Protein AF-A0A1V1W0N6-F1 (afdb_monomer)

Secondary structure (DSSP, 8-state):
-------------------------S-B-HHHHHHHHHHHIIIIITTTTS--HHHHHHHHHHHHHHHHHH--BTTS-HHHHHHHHHHHHHHHHS-TT--HHHHHHTTTTS-HHHHHHHHHHHHHHHHH-----TTS--TTTS-S---S---S-GGGS-TTS--SHHHHHHHHHHHHHHT--

Foldseek 3Di:
DDDDDDDDDDDDDDDDDPDPDDLADAAADLVLLLVLVLCLCVQQVVQVVPVQQLSNLVSLLVSLVVSSNRGHYNPQDPLLSLLSVLSSVLSNPDDSPDDPVCVVCSCVPDDPSSVSSVVSVVVCCLVRRFNPDPPDDTPVPPPPPPPPPPPPPPVPDDPPPPPDVVVVVVVVVVVVVVVPD

Solvent-accessible surface area (backbone atoms only — not comparable to full-atom values): 11139 Å² total; per-residue (Å²): 135,90,79,91,77,89,80,88,83,85,89,82,93,74,97,72,76,98,64,93,68,77,74,54,46,50,80,25,49,62,68,58,34,35,53,46,56,57,42,41,49,70,51,26,57,64,48,53,76,51,95,45,60,47,60,34,46,51,29,42,30,52,47,32,53,53,38,40,71,53,9,44,28,70,86,57,51,69,51,22,48,49,15,47,53,52,50,38,49,52,41,63,67,53,57,72,82,54,48,76,66,57,66,71,47,58,67,74,80,49,52,76,65,55,50,52,15,37,46,40,25,52,53,49,42,62,76,72,37,74,74,89,51,97,86,60,76,53,79,89,70,52,65,89,75,66,64,88,76,66,70,92,59,74,82,72,58,69,88,80,64,75,87,47,75,70,57,56,56,51,53,54,54,52,60,66,56,70,78,70,127

pLDDT: mean 70.3, std 17.88, range [38.38, 93.56]

Sequence (181 aa):
MIAATALVIGGLTGCSGDSGGSSAPDDASTKDFCAAFNGFYDKVVAQATDADSAAMITALKEWAADIEDVGTPSEMPDDARHGFELFVAAADDIDDDATLADLQNIGDDLSDADQEDGQAFSDWTTEHCPLDLPGLPDASDLPSDLPSDLPSDLSDLPSDLPTDPSELASMLSELTASTGS

Nearest PDB structures (foldseek):
  7dmf-assembly1_A  TM=3.433E-01  e=4.378E+00  synthetic construct

Structure (mmCIF, N/CA/C/O backbone):
data_AF-A0A1V1W0N6-F1
#
_entry.id   AF-A0A1V1W0N6-F1
#
loop_
_atom_site.group_PDB
_atom_site.id
_atom_site.type_symbol
_atom_site.label_atom_id
_atom_site.label_alt_id
_atom_site.label_comp_id
_atom_site.label_asym_id
_atom_site.label_entity_id
_atom_site.label_seq_id
_atom_site.pdbx_PDB_ins_code
_atom_site.Cartn_x
_atom_site.Cartn_y
_atom_site.Cartn_z
_atom_site.occupancy
_atom_site.B_iso_or_equiv
_atom_site.auth_seq_id
_atom_site.auth_comp_id
_atom_site.auth_asym_id
_atom_site.auth_atom_id
_atom_site.pdbx_PDB_model_num
ATOM 1 N N . MET A 1 1 ? -31.319 -14.568 -42.271 1.00 41.22 1 MET A N 1
ATOM 2 C CA . MET A 1 1 ? -31.354 -13.098 -42.381 1.00 41.22 1 MET A CA 1
ATOM 3 C C . MET A 1 1 ? -30.061 -12.570 -41.793 1.00 41.22 1 MET A C 1
ATOM 5 O O . MET A 1 1 ? -29.699 -12.999 -40.709 1.00 41.22 1 MET A O 1
ATOM 9 N N . ILE A 1 2 ? -29.342 -11.752 -42.556 1.00 50.47 2 ILE A N 1
ATOM 10 C CA . ILE A 1 2 ? -28.173 -10.979 -42.119 1.00 50.47 2 ILE A CA 1
ATOM 11 C C . ILE A 1 2 ? -28.715 -9.736 -41.402 1.00 50.47 2 ILE A C 1
ATOM 13 O O . ILE A 1 2 ? -29.637 -9.136 -41.949 1.00 50.47 2 ILE A O 1
ATOM 17 N N . ALA A 1 3 ? -28.159 -9.350 -40.251 1.00 45.16 3 ALA A N 1
ATOM 18 C CA . ALA A 1 3 ? -27.928 -7.946 -39.881 1.00 45.16 3 ALA A CA 1
ATOM 19 C C . ALA A 1 3 ? -27.258 -7.870 -38.504 1.00 45.16 3 ALA A C 1
ATOM 21 O O . ALA A 1 3 ? -27.886 -8.110 -37.476 1.00 45.16 3 ALA A O 1
ATOM 22 N N . ALA A 1 4 ? -25.972 -7.533 -38.520 1.00 57.91 4 ALA A N 1
ATOM 23 C CA . ALA A 1 4 ? -25.297 -6.929 -37.390 1.00 57.91 4 ALA A CA 1
ATOM 24 C C . ALA A 1 4 ? -25.894 -5.537 -37.146 1.00 57.91 4 ALA A C 1
ATOM 26 O O . ALA A 1 4 ? -26.021 -4.759 -38.091 1.00 57.91 4 ALA A O 1
ATOM 27 N N . THR A 1 5 ? -26.183 -5.216 -35.889 1.00 54.81 5 THR A N 1
ATOM 28 C CA . THR A 1 5 ? -26.303 -3.826 -35.449 1.00 54.81 5 THR A CA 1
ATOM 29 C C . THR A 1 5 ? -25.739 -3.733 -34.040 1.00 54.81 5 THR A C 1
ATOM 31 O O . THR A 1 5 ? -26.425 -3.982 -33.054 1.00 54.81 5 THR A O 1
ATOM 34 N N . ALA A 1 6 ? -24.448 -3.421 -33.971 1.00 53.56 6 ALA A N 1
ATOM 35 C CA . ALA A 1 6 ? -23.861 -2.804 -32.797 1.00 53.56 6 ALA A CA 1
ATOM 36 C C . ALA A 1 6 ? -24.445 -1.390 -32.664 1.00 53.56 6 ALA A C 1
ATOM 38 O O . ALA A 1 6 ? -24.490 -0.646 -33.646 1.00 53.56 6 ALA A O 1
ATOM 39 N N . LEU A 1 7 ? -24.885 -1.024 -31.463 1.00 60.34 7 LEU A N 1
ATOM 40 C CA . LEU A 1 7 ? -25.106 0.367 -31.084 1.00 60.34 7 LEU A CA 1
ATOM 41 C C . LEU A 1 7 ? -24.649 0.542 -29.633 1.00 60.34 7 LEU A C 1
ATOM 43 O O . LEU A 1 7 ? -25.445 0.550 -28.700 1.00 60.34 7 LEU A O 1
ATOM 47 N N . VAL A 1 8 ? -23.331 0.621 -29.476 1.00 50.75 8 VAL A N 1
ATOM 48 C CA . VAL A 1 8 ? -22.677 1.153 -28.282 1.00 50.75 8 VAL A CA 1
ATOM 49 C C . VAL A 1 8 ? -22.778 2.672 -28.387 1.00 50.75 8 VAL A C 1
ATOM 51 O O . VAL A 1 8 ? -22.263 3.262 -29.337 1.00 50.75 8 VAL A O 1
ATOM 54 N N . ILE A 1 9 ? -23.483 3.300 -27.449 1.00 58.38 9 ILE A N 1
ATOM 55 C CA . ILE A 1 9 ? -23.424 4.746 -27.230 1.00 58.38 9 ILE A CA 1
ATOM 56 C C . ILE A 1 9 ? -22.737 4.924 -25.882 1.00 58.38 9 ILE A C 1
ATOM 58 O O . ILE A 1 9 ? -23.310 4.595 -24.847 1.00 58.38 9 ILE A O 1
ATOM 62 N N . GLY A 1 10 ? -21.483 5.365 -25.941 1.00 44.56 10 GLY A N 1
ATOM 63 C CA . GLY A 1 10 ? -20.663 5.679 -24.781 1.00 44.56 10 GLY A CA 1
ATOM 64 C C . GLY A 1 10 ? -20.930 7.074 -24.224 1.00 44.56 10 GLY A C 1
ATOM 65 O O . GLY A 1 10 ? -21.537 7.925 -24.882 1.00 44.56 10 GLY A O 1
ATOM 66 N N . GLY A 1 11 ? -20.406 7.295 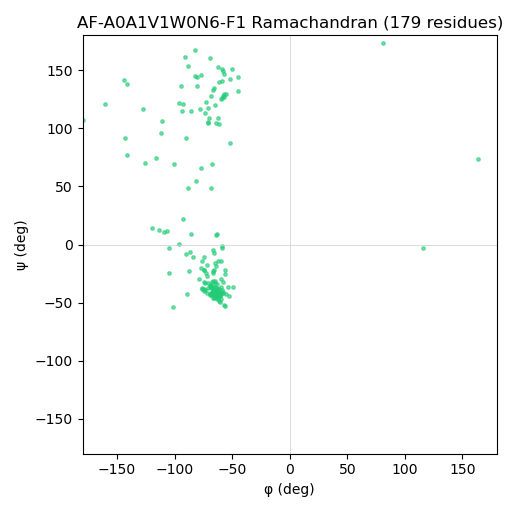-23.020 1.00 43.69 11 GLY A N 1
ATOM 67 C CA . GLY A 1 11 ? -20.235 8.624 -22.456 1.00 43.69 11 GLY A CA 1
ATOM 68 C C . GLY A 1 11 ? -19.999 8.637 -20.952 1.00 43.69 11 GLY A C 1
ATOM 69 O O . GLY A 1 11 ? -20.891 9.078 -20.244 1.00 43.69 11 GLY A O 1
ATOM 70 N N . LEU A 1 12 ? -18.806 8.237 -20.500 1.00 41.12 12 LEU A N 1
ATOM 71 C CA . LEU A 1 12 ? -18.052 8.949 -19.462 1.00 41.12 12 LEU A CA 1
ATOM 72 C C . LEU A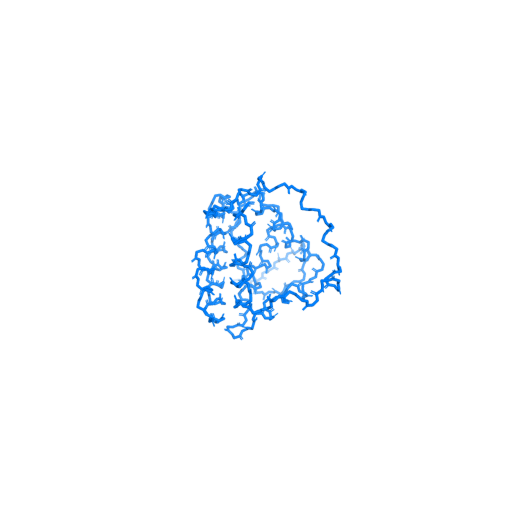 1 12 ? -16.566 8.893 -19.845 1.00 41.12 12 LEU A C 1
ATOM 74 O O . LEU A 1 12 ? -16.088 7.925 -20.430 1.00 41.12 12 LEU A O 1
ATOM 78 N N . THR A 1 13 ? -15.904 10.023 -19.663 1.00 54.56 13 THR A N 1
ATOM 79 C CA . THR A 1 13 ? -14.623 10.404 -20.245 1.00 54.56 13 THR A CA 1
ATOM 80 C C . THR A 1 13 ? -13.473 10.042 -19.314 1.00 54.56 13 THR A C 1
ATOM 82 O O . THR A 1 13 ? -13.348 10.654 -18.262 1.00 54.56 13 THR A O 1
ATOM 85 N N . GLY A 1 14 ? -12.617 9.122 -19.750 1.00 38.91 14 GLY A N 1
ATOM 86 C CA . GLY A 1 14 ? -11.309 8.820 -19.173 1.00 38.91 14 GLY A CA 1
ATOM 87 C C . GLY A 1 14 ? -10.493 8.090 -20.236 1.00 38.91 14 GLY A C 1
ATOM 88 O O . GLY A 1 14 ? -10.955 7.107 -20.809 1.0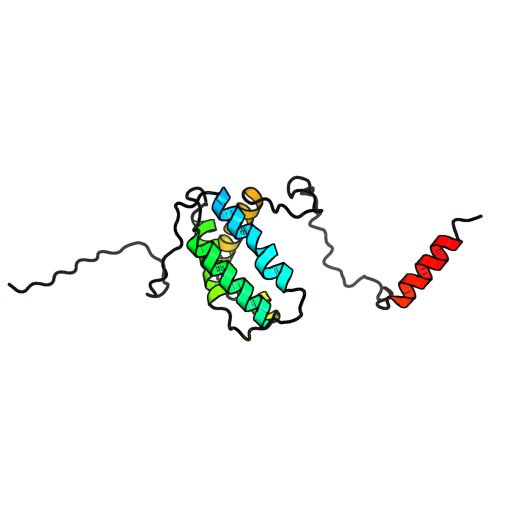0 38.91 14 GLY A O 1
ATOM 89 N N . CYS A 1 15 ? -9.350 8.650 -20.613 1.00 63.94 15 CYS A N 1
ATOM 90 C CA . CYS A 1 15 ? -8.473 8.115 -21.645 1.00 63.94 15 CYS A CA 1
ATOM 91 C C . CYS A 1 15 ? -7.472 7.160 -20.990 1.00 63.94 15 CYS A C 1
ATOM 93 O O . CYS A 1 15 ? -6.405 7.613 -20.609 1.00 63.94 15 CYS A O 1
ATOM 95 N N . SER A 1 16 ? -7.796 5.869 -20.913 1.00 45.78 16 SER A N 1
ATOM 96 C CA . SER A 1 16 ? -6.811 4.793 -20.754 1.00 45.78 16 SER A CA 1
ATOM 97 C C . SER A 1 16 ? -7.270 3.570 -21.540 1.00 45.78 16 SER A C 1
ATOM 99 O O . SER A 1 16 ? -8.464 3.337 -21.720 1.00 45.78 16 SER A O 1
ATOM 101 N N . GLY A 1 17 ? -6.305 2.894 -22.153 1.00 40.50 17 GLY A N 1
ATOM 102 C CA . GLY A 1 17 ? -6.509 1.921 -23.214 1.00 40.50 17 GLY A CA 1
ATOM 103 C C . GLY A 1 17 ? -7.390 0.735 -22.835 1.00 40.50 17 GLY A C 1
ATOM 104 O O . GLY A 1 17 ? -7.437 0.285 -21.698 1.00 40.50 17 GLY A O 1
ATOM 105 N N . ASP A 1 18 ? -8.044 0.218 -23.871 1.00 51.84 18 ASP A N 1
ATOM 106 C CA . ASP A 1 18 ? -8.609 -1.122 -23.976 1.00 51.84 18 ASP A CA 1
ATOM 107 C C . ASP A 1 18 ? -7.542 -2.177 -23.617 1.00 51.84 18 ASP A C 1
ATOM 109 O O . ASP A 1 18 ? -6.823 -2.683 -24.473 1.00 51.84 18 ASP A O 1
ATOM 113 N N . SER A 1 19 ? -7.440 -2.471 -22.326 1.00 39.75 19 SER A N 1
ATOM 114 C CA . SER A 1 19 ? -7.003 -3.744 -21.767 1.00 39.75 19 SER A CA 1
ATOM 115 C C . SER A 1 19 ? -8.108 -4.121 -20.796 1.00 39.75 19 SER A C 1
ATOM 117 O O . SER A 1 19 ? -8.390 -3.376 -19.864 1.00 39.75 19 SER A O 1
ATOM 119 N N . GLY A 1 20 ? -8.803 -5.226 -21.052 1.00 40.25 20 GLY A N 1
ATOM 120 C CA . GLY A 1 20 ? -9.843 -5.747 -20.167 1.00 40.25 20 GLY A CA 1
ATOM 121 C C . GLY A 1 20 ? -9.265 -6.249 -18.844 1.00 40.25 20 GLY A C 1
ATOM 122 O O . GLY A 1 20 ? -9.255 -7.456 -18.620 1.00 40.25 20 GLY A O 1
ATOM 123 N N . GLY A 1 21 ? -8.777 -5.334 -18.007 1.00 44.38 21 GLY A N 1
ATOM 124 C CA . GLY A 1 21 ? -8.534 -5.563 -16.592 1.00 44.38 21 GLY A CA 1
ATOM 125 C C . GLY A 1 21 ? -9.886 -5.618 -15.905 1.00 44.38 21 GLY A C 1
ATOM 126 O O . GLY A 1 21 ? -10.711 -4.716 -16.065 1.00 44.38 21 GLY A O 1
ATOM 127 N N . SER A 1 22 ? -10.164 -6.724 -15.229 1.00 53.09 22 SER A N 1
ATOM 128 C CA . SER A 1 22 ? -11.311 -6.801 -14.338 1.00 53.09 22 SER A CA 1
ATOM 129 C C . SER A 1 22 ? -11.089 -5.754 -13.257 1.00 53.09 22 SER A C 1
ATOM 131 O O . SER A 1 22 ? -10.270 -5.987 -12.382 1.00 53.09 22 SER A O 1
ATOM 133 N N . SER A 1 23 ? -11.780 -4.611 -13.318 1.00 68.12 23 SER A N 1
ATOM 134 C CA . SER A 1 23 ? -11.854 -3.715 -12.163 1.00 68.12 23 SER A CA 1
ATOM 135 C C . SER A 1 23 ? -12.134 -4.566 -10.932 1.00 68.12 23 SER A C 1
ATOM 137 O O . SER A 1 23 ? -13.014 -5.439 -10.983 1.00 68.12 23 SER A O 1
ATOM 139 N N . ALA A 1 24 ? -11.362 -4.341 -9.872 1.00 78.00 24 ALA A N 1
ATOM 140 C CA . ALA A 1 24 ? -11.482 -5.121 -8.657 1.00 78.00 24 ALA A CA 1
ATOM 141 C C . ALA A 1 24 ? -12.953 -5.132 -8.194 1.00 78.00 24 ALA A C 1
ATOM 143 O O . ALA A 1 24 ? -13.647 -4.111 -8.354 1.00 78.00 24 ALA A O 1
ATOM 144 N N . PRO A 1 25 ? -13.460 -6.260 -7.658 1.00 86.50 25 PRO A N 1
ATOM 145 C CA . PRO A 1 25 ? -14.811 -6.326 -7.108 1.00 86.50 25 PRO A CA 1
ATOM 146 C C . PRO A 1 25 ? -15.066 -5.178 -6.120 1.00 86.50 25 PRO A C 1
ATOM 148 O O . PRO A 1 25 ? -14.133 -4.680 -5.496 1.00 86.50 25 PRO A O 1
ATOM 151 N N . ASP A 1 26 ? -16.314 -4.730 -5.983 1.00 87.62 26 ASP A N 1
ATOM 152 C CA . ASP A 1 26 ? -16.696 -3.620 -5.089 1.00 87.62 26 ASP A CA 1
ATOM 153 C C . ASP A 1 26 ? -17.696 -3.999 -4.002 1.00 87.62 26 ASP A C 1
ATOM 155 O O . ASP A 1 26 ? -18.310 -3.153 -3.346 1.00 87.62 26 ASP A O 1
ATOM 159 N N . ASP A 1 27 ? -17.874 -5.297 -3.810 1.00 86.00 27 ASP A N 1
ATOM 160 C CA . ASP A 1 27 ? -18.792 -5.880 -2.850 1.00 86.00 27 ASP A CA 1
ATOM 161 C C . ASP A 1 27 ? -18.072 -6.534 -1.665 1.00 86.00 27 ASP A C 1
ATOM 163 O O . ASP A 1 27 ? -18.717 -7.194 -0.842 1.00 86.00 27 ASP A O 1
ATOM 167 N N . ALA A 1 28 ? -16.758 -6.314 -1.534 1.00 91.12 28 ALA A N 1
ATOM 168 C CA . ALA A 1 28 ? -15.989 -6.786 -0.396 1.00 91.12 28 ALA A CA 1
ATOM 169 C C . ALA A 1 28 ? -16.492 -6.147 0.904 1.00 91.12 28 ALA A C 1
ATOM 171 O O . ALA A 1 28 ? -17.010 -5.028 0.938 1.00 91.12 28 ALA A O 1
ATOM 172 N N . SER A 1 29 ? -16.317 -6.846 2.023 1.00 91.88 29 SER A N 1
ATOM 173 C CA . SER A 1 29 ? -16.502 -6.204 3.322 1.00 91.88 29 SER A CA 1
ATOM 174 C C . SER A 1 29 ? -15.231 -5.444 3.707 1.00 91.88 29 SER A C 1
ATOM 176 O O . SER A 1 29 ? -14.127 -5.931 3.466 1.00 91.88 29 SER A O 1
ATOM 178 N N . THR A 1 30 ? -15.362 -4.300 4.391 1.00 90.38 30 THR A N 1
ATOM 179 C CA . THR A 1 30 ? -14.221 -3.550 4.960 1.00 90.38 30 THR A CA 1
ATOM 180 C C . THR A 1 30 ? -13.301 -4.461 5.768 1.00 90.38 30 THR A C 1
ATOM 182 O O . THR A 1 30 ? -12.084 -4.344 5.712 1.00 90.38 30 THR A O 1
ATOM 185 N N . LYS A 1 31 ? -13.870 -5.441 6.480 1.00 88.81 31 LYS A N 1
ATOM 186 C CA . LYS A 1 31 ? -13.105 -6.412 7.264 1.00 88.81 31 LYS A CA 1
ATOM 187 C C . LYS A 1 31 ? -12.226 -7.314 6.395 1.00 88.81 31 LYS A C 1
ATOM 189 O O . LYS A 1 31 ? -11.086 -7.565 6.778 1.00 88.81 31 LYS A O 1
ATOM 194 N N . ASP A 1 32 ? -12.761 -7.832 5.294 1.00 90.81 32 ASP A N 1
ATOM 195 C CA . ASP A 1 32 ? -12.027 -8.742 4.411 1.00 90.81 32 ASP A CA 1
ATOM 196 C C . ASP A 1 32 ? -10.957 -7.977 3.630 1.00 90.81 32 ASP A C 1
ATOM 198 O O . ASP A 1 32 ? -9.809 -8.419 3.585 1.00 90.81 32 ASP A O 1
ATOM 202 N N . PHE A 1 33 ? -11.300 -6.780 3.143 1.00 91.31 33 PHE A N 1
ATOM 203 C CA . PHE A 1 33 ? -10.344 -5.861 2.533 1.00 91.31 33 PHE A CA 1
ATOM 204 C C . PHE A 1 33 ? -9.191 -5.535 3.494 1.00 91.31 33 PHE A C 1
ATOM 206 O O . PHE A 1 33 ? -8.030 -5.758 3.163 1.00 91.31 33 PHE A O 1
ATOM 213 N N . CYS A 1 34 ? -9.482 -5.092 4.723 1.00 90.94 34 CYS A N 1
ATOM 214 C CA . CYS A 1 34 ? -8.436 -4.759 5.691 1.00 90.94 34 CYS A CA 1
ATOM 215 C C . CYS A 1 34 ? -7.604 -5.977 6.116 1.00 90.94 34 CYS A C 1
ATOM 217 O O . CYS A 1 34 ? -6.420 -5.836 6.411 1.00 90.94 34 CYS A O 1
ATOM 219 N N . ALA A 1 35 ? -8.184 -7.182 6.145 1.00 90.06 35 ALA A N 1
ATOM 220 C CA . ALA A 1 35 ? -7.425 -8.402 6.407 1.00 90.06 35 ALA A CA 1
ATOM 221 C C . ALA A 1 35 ? -6.434 -8.710 5.271 1.00 90.06 35 ALA A C 1
ATOM 223 O O . ALA A 1 35 ? -5.294 -9.085 5.546 1.00 90.06 35 ALA A O 1
ATOM 224 N N . ALA A 1 36 ? -6.844 -8.523 4.014 1.00 89.75 36 ALA A N 1
ATOM 225 C CA . ALA A 1 36 ? -5.965 -8.660 2.857 1.00 89.75 36 ALA A CA 1
ATOM 226 C C . ALA A 1 36 ? -4.881 -7.570 2.837 1.00 89.75 36 ALA A C 1
ATOM 228 O O . ALA A 1 36 ? -3.699 -7.885 2.692 1.00 89.75 36 ALA A O 1
ATOM 229 N N . PHE A 1 37 ? -5.264 -6.314 3.082 1.00 87.75 37 PHE A N 1
ATOM 230 C CA . PHE A 1 37 ? -4.357 -5.170 3.180 1.00 87.75 37 PHE A CA 1
ATOM 231 C C . PHE A 1 37 ? -3.287 -5.380 4.256 1.00 87.75 37 PHE A C 1
ATOM 233 O O . PHE A 1 37 ? -2.096 -5.342 3.962 1.00 87.75 37 PHE A O 1
ATOM 240 N N . ASN A 1 38 ? -3.689 -5.725 5.480 1.00 86.38 38 ASN A N 1
ATOM 241 C CA . ASN A 1 38 ? -2.757 -5.965 6.585 1.00 86.38 38 ASN A CA 1
ATOM 242 C C . ASN A 1 38 ? -1.878 -7.209 6.364 1.00 86.38 38 ASN A C 1
ATOM 244 O O . ASN A 1 38 ? -0.769 -7.284 6.896 1.00 86.38 38 ASN A O 1
ATOM 248 N N . GLY A 1 39 ? -2.324 -8.156 5.532 1.00 83.56 39 GLY A N 1
ATOM 249 C CA . GLY A 1 39 ? -1.525 -9.301 5.094 1.00 83.56 39 GLY A CA 1
ATOM 250 C C . GLY A 1 39 ? -0.267 -8.919 4.302 1.00 83.56 39 GLY A C 1
ATOM 251 O O . GLY A 1 39 ? 0.624 -9.757 4.155 1.00 83.56 39 GLY A O 1
ATOM 252 N N . PHE A 1 40 ? -0.154 -7.665 3.843 1.00 81.50 40 PHE A N 1
ATOM 253 C CA . PHE A 1 40 ? 1.058 -7.118 3.230 1.00 81.50 40 PHE A CA 1
ATOM 254 C C . PHE A 1 40 ? 2.288 -7.318 4.117 1.00 81.50 40 PHE A C 1
ATOM 256 O O . PHE A 1 40 ? 3.339 -7.736 3.638 1.00 81.50 40 PHE A O 1
ATOM 263 N N . TYR A 1 41 ? 2.175 -7.059 5.423 1.00 72.50 41 TYR A N 1
ATOM 264 C CA . TYR A 1 41 ? 3.319 -7.158 6.329 1.00 72.50 41 TYR A CA 1
ATOM 265 C C . TYR A 1 41 ? 3.830 -8.602 6.436 1.00 72.50 41 TYR A C 1
ATOM 267 O O . TYR A 1 41 ? 5.029 -8.857 6.315 1.00 72.50 41 TYR A O 1
ATOM 275 N N . ASP A 1 42 ? 2.915 -9.560 6.588 1.00 73.94 42 ASP A N 1
ATOM 276 C CA . ASP A 1 42 ? 3.254 -10.981 6.689 1.00 73.94 42 ASP A CA 1
ATOM 277 C C . ASP A 1 42 ? 3.816 -11.552 5.381 1.00 73.94 42 ASP A C 1
ATOM 279 O O . ASP A 1 42 ? 4.646 -12.462 5.410 1.00 73.94 42 ASP A O 1
ATOM 283 N N . LYS A 1 43 ? 3.367 -11.042 4.230 1.00 71.75 43 LYS A N 1
ATOM 284 C CA . LYS A 1 43 ? 3.782 -11.546 2.915 1.00 71.75 43 LYS A CA 1
ATOM 285 C C . LYS A 1 43 ? 5.020 -10.853 2.368 1.00 71.75 43 LYS A C 1
ATOM 287 O O . LYS A 1 43 ? 5.890 -11.527 1.837 1.00 71.75 43 LYS A O 1
ATOM 292 N N . VAL A 1 44 ? 5.112 -9.535 2.503 1.00 73.00 44 VAL A N 1
ATOM 293 C CA . VAL A 1 44 ? 6.154 -8.712 1.876 1.00 73.00 44 VAL A CA 1
ATOM 294 C C . VAL A 1 44 ? 7.232 -8.345 2.887 1.00 73.00 44 VAL A C 1
ATOM 296 O O . VAL A 1 44 ? 8.407 -8.642 2.677 1.00 73.00 44 VAL A O 1
ATOM 299 N N . VAL A 1 45 ? 6.857 -7.766 4.031 1.00 69.38 45 VAL A N 1
ATOM 300 C CA . VAL A 1 45 ? 7.836 -7.277 5.020 1.00 69.38 45 VAL A CA 1
ATOM 301 C C . VAL A 1 45 ? 8.555 -8.425 5.731 1.00 69.38 45 VAL A C 1
ATOM 303 O O . VAL A 1 45 ? 9.761 -8.344 5.958 1.00 69.38 45 VAL A O 1
ATOM 306 N N . ALA A 1 46 ? 7.863 -9.527 6.025 1.00 69.06 46 ALA A N 1
ATOM 307 C CA . ALA A 1 46 ? 8.503 -10.714 6.593 1.00 69.06 46 ALA A CA 1
ATOM 308 C C . ALA A 1 46 ? 9.486 -11.397 5.620 1.00 69.06 46 ALA A C 1
ATOM 310 O O . ALA A 1 46 ? 10.405 -12.074 6.073 1.00 69.06 46 ALA A O 1
ATOM 311 N N . GLN A 1 47 ? 9.313 -11.218 4.305 1.00 63.72 47 GLN A N 1
ATOM 312 C CA . GLN A 1 47 ? 10.230 -11.733 3.277 1.00 63.72 47 GLN A CA 1
ATOM 313 C C . GLN A 1 47 ? 11.374 -10.748 2.977 1.00 63.72 47 GLN A C 1
ATOM 315 O O . GLN A 1 47 ? 12.451 -11.165 2.561 1.00 63.72 47 GLN A O 1
ATOM 320 N N . ALA A 1 48 ? 11.189 -9.454 3.264 1.00 61.53 48 ALA A N 1
ATOM 321 C CA . ALA A 1 48 ? 12.189 -8.399 3.072 1.00 61.53 48 ALA A CA 1
ATOM 322 C C . ALA A 1 48 ? 13.438 -8.521 3.974 1.00 61.53 48 ALA A C 1
ATOM 324 O O . ALA A 1 48 ? 14.393 -7.757 3.822 1.00 61.53 48 ALA A O 1
ATOM 325 N N . THR A 1 49 ? 13.453 -9.456 4.932 1.00 58.25 49 THR A N 1
ATOM 326 C CA . THR A 1 49 ? 14.610 -9.698 5.811 1.00 58.25 49 THR A CA 1
ATOM 327 C C . THR A 1 49 ? 15.764 -10.414 5.114 1.00 58.25 49 THR A C 1
ATOM 329 O O . THR A 1 49 ? 16.906 -10.313 5.567 1.00 58.25 49 THR A O 1
ATOM 332 N N . ASP A 1 50 ? 15.486 -11.113 4.015 1.00 54.19 50 ASP A N 1
ATOM 333 C CA . ASP A 1 50 ? 16.500 -11.642 3.115 1.00 54.19 50 ASP A CA 1
ATOM 334 C C . ASP A 1 50 ? 16.660 -10.624 1.978 1.00 54.19 50 ASP A C 1
ATOM 336 O O . ASP A 1 50 ? 15.682 -10.259 1.340 1.00 54.19 50 ASP A O 1
ATOM 340 N N . ALA A 1 51 ? 17.871 -10.093 1.769 1.00 54.97 51 ALA A N 1
ATOM 341 C CA . ALA A 1 51 ? 18.181 -8.979 0.857 1.00 54.97 51 ALA A CA 1
ATOM 342 C C . ALA A 1 51 ? 18.026 -9.321 -0.648 1.00 54.97 51 ALA A C 1
ATOM 344 O O . ALA A 1 51 ? 18.926 -9.069 -1.450 1.00 54.97 51 ALA A O 1
ATOM 345 N N . ASP A 1 52 ? 16.904 -9.928 -1.020 1.00 72.75 52 ASP A N 1
ATOM 346 C CA . ASP A 1 52 ? 16.547 -10.386 -2.351 1.00 72.75 52 ASP A CA 1
ATOM 347 C C . ASP A 1 52 ? 15.390 -9.529 -2.884 1.00 72.75 52 ASP A C 1
ATOM 349 O O . ASP A 1 52 ? 14.214 -9.744 -2.583 1.00 72.75 52 ASP A O 1
ATOM 353 N N . SER A 1 53 ? 15.741 -8.501 -3.659 1.00 71.19 53 SER A N 1
ATOM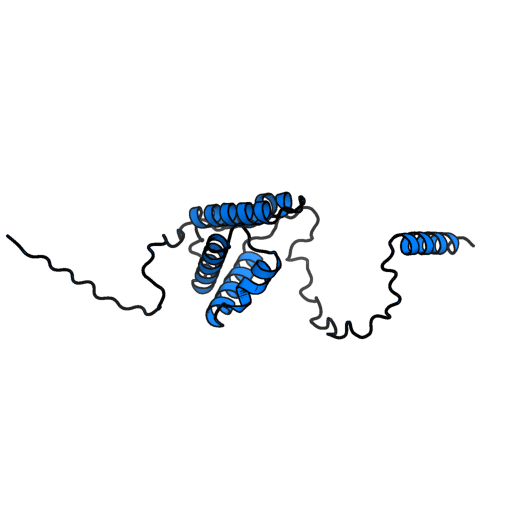 354 C CA . SER A 1 53 ? 14.776 -7.582 -4.269 1.00 71.19 53 SER A CA 1
ATOM 355 C C . SER A 1 53 ? 13.765 -8.302 -5.163 1.00 71.19 53 SER A C 1
ATOM 357 O O . SER A 1 53 ? 12.605 -7.906 -5.178 1.00 71.19 53 SER A O 1
ATOM 359 N N . ALA A 1 54 ? 14.157 -9.397 -5.823 1.00 79.12 54 ALA A N 1
ATOM 360 C CA . ALA A 1 54 ? 13.249 -10.176 -6.662 1.00 79.12 54 ALA A CA 1
ATOM 361 C C . ALA A 1 54 ? 12.197 -10.921 -5.822 1.00 79.12 54 ALA A C 1
ATOM 363 O O . ALA A 1 54 ? 11.031 -11.004 -6.213 1.00 79.12 54 ALA A O 1
ATOM 364 N N . ALA A 1 55 ? 12.577 -11.420 -4.640 1.00 79.62 55 ALA A N 1
ATOM 365 C CA . ALA A 1 55 ? 11.634 -12.035 -3.706 1.00 79.62 55 ALA A CA 1
ATOM 366 C C . ALA A 1 55 ? 10.629 -11.011 -3.150 1.00 79.62 55 ALA A C 1
ATOM 368 O O . ALA A 1 55 ? 9.441 -11.313 -3.060 1.00 79.62 55 ALA A O 1
ATOM 369 N N . MET A 1 56 ? 11.078 -9.786 -2.844 1.00 78.94 56 MET A N 1
ATOM 370 C CA . MET A 1 56 ? 10.188 -8.694 -2.424 1.00 78.94 56 MET A CA 1
ATOM 371 C C . MET A 1 56 ? 9.215 -8.272 -3.530 1.00 78.94 56 MET A C 1
ATOM 373 O O . MET A 1 56 ? 8.031 -8.107 -3.251 1.00 78.94 56 MET A O 1
ATOM 377 N N . ILE A 1 57 ? 9.688 -8.134 -4.773 1.00 83.25 57 ILE A N 1
ATOM 378 C CA . ILE A 1 57 ? 8.841 -7.788 -5.926 1.00 83.25 57 ILE A CA 1
ATOM 379 C C . ILE A 1 57 ? 7.803 -8.883 -6.175 1.00 83.25 57 ILE A C 1
ATOM 381 O O . ILE A 1 57 ? 6.621 -8.588 -6.326 1.00 83.25 57 ILE A O 1
ATOM 385 N N . THR A 1 58 ? 8.217 -10.151 -6.129 1.00 86.00 58 THR A N 1
ATOM 386 C CA . THR A 1 58 ? 7.292 -11.286 -6.262 1.00 86.00 58 THR A CA 1
ATOM 387 C C . THR A 1 58 ? 6.227 -11.256 -5.166 1.00 86.00 58 THR A C 1
ATOM 389 O O . THR A 1 58 ? 5.042 -11.368 -5.462 1.00 86.00 58 THR A O 1
ATOM 392 N N . ALA A 1 59 ? 6.625 -11.045 -3.907 1.00 86.25 59 ALA A N 1
ATOM 393 C CA . ALA A 1 59 ? 5.690 -10.973 -2.788 1.00 86.25 59 ALA A CA 1
ATOM 394 C C . ALA A 1 59 ? 4.722 -9.781 -2.896 1.00 86.25 59 ALA A C 1
ATOM 396 O O . ALA A 1 59 ? 3.550 -9.915 -2.546 1.00 86.25 59 ALA A O 1
ATOM 397 N N . LEU A 1 60 ? 5.195 -8.628 -3.385 1.00 85.56 60 LEU A N 1
ATOM 398 C CA . LEU A 1 60 ? 4.363 -7.452 -3.645 1.00 85.56 60 LEU A CA 1
ATOM 399 C C . LEU A 1 60 ? 3.314 -7.749 -4.723 1.00 85.56 60 LEU A C 1
ATOM 401 O O . LEU A 1 60 ? 2.141 -7.465 -4.501 1.00 85.56 60 LEU A O 1
ATOM 405 N N . LYS A 1 61 ? 3.716 -8.364 -5.841 1.00 88.56 61 LYS A N 1
ATOM 406 C CA . LYS A 1 61 ? 2.817 -8.750 -6.943 1.00 88.56 61 LYS A CA 1
ATOM 407 C C . LYS A 1 61 ? 1.785 -9.784 -6.504 1.00 88.56 61 LYS A C 1
ATOM 409 O O . LYS A 1 61 ? 0.603 -9.636 -6.792 1.00 88.56 61 LYS A O 1
ATOM 414 N N . GLU A 1 62 ? 2.207 -10.802 -5.752 1.00 89.25 62 GLU A N 1
ATOM 415 C CA . GLU A 1 62 ? 1.291 -11.801 -5.187 1.00 89.25 62 GLU A CA 1
ATOM 416 C C . GLU A 1 62 ? 0.278 -11.165 -4.231 1.00 89.25 62 GLU A C 1
ATOM 418 O O . GLU A 1 62 ? -0.914 -11.453 -4.307 1.00 89.25 62 GLU A O 1
ATOM 423 N N . TRP A 1 63 ? 0.728 -10.271 -3.349 1.00 90.19 63 TRP A N 1
ATOM 424 C CA . TRP A 1 63 ? -0.182 -9.569 -2.454 1.00 90.19 63 TRP A CA 1
ATOM 425 C C . TRP A 1 63 ? -1.130 -8.622 -3.207 1.00 90.19 63 TRP A C 1
ATOM 427 O O . TRP A 1 63 ? -2.309 -8.584 -2.859 1.00 90.19 63 TRP A O 1
ATOM 437 N N . ALA A 1 64 ? -0.655 -7.917 -4.240 1.00 89.69 64 ALA A N 1
ATOM 438 C CA . ALA A 1 64 ? -1.480 -7.055 -5.088 1.00 89.69 64 ALA A CA 1
ATOM 439 C C . ALA A 1 64 ? -2.590 -7.850 -5.795 1.00 89.69 64 ALA A C 1
ATOM 441 O O . ALA A 1 64 ? -3.751 -7.455 -5.744 1.00 89.69 64 ALA A O 1
ATOM 442 N N . ALA A 1 65 ? -2.260 -9.018 -6.351 1.00 89.56 65 ALA A N 1
ATOM 443 C CA . ALA A 1 65 ? -3.244 -9.915 -6.953 1.00 89.56 65 ALA A CA 1
ATOM 444 C C . ALA A 1 65 ? -4.258 -10.448 -5.922 1.00 89.56 65 ALA A C 1
ATOM 446 O O . ALA A 1 65 ? -5.451 -10.539 -6.204 1.00 89.56 65 ALA A O 1
ATOM 447 N N . ASP A 1 66 ? -3.806 -10.781 -4.708 1.00 89.75 66 ASP A N 1
ATOM 448 C CA . ASP A 1 66 ? -4.692 -11.277 -3.652 1.00 89.75 66 ASP A CA 1
ATOM 449 C C . ASP A 1 66 ? -5.671 -10.201 -3.155 1.00 89.75 66 ASP A C 1
ATOM 451 O O . ASP A 1 66 ? -6.837 -10.501 -2.897 1.00 89.75 66 ASP A O 1
ATOM 455 N N . ILE A 1 67 ? -5.221 -8.951 -2.994 1.00 89.56 67 ILE A N 1
ATOM 456 C CA . ILE A 1 67 ? -6.103 -7.855 -2.572 1.00 89.56 67 ILE A CA 1
ATOM 457 C C . ILE A 1 67 ? -7.029 -7.399 -3.708 1.00 89.56 67 ILE A C 1
ATOM 459 O O . ILE A 1 67 ? -8.173 -7.036 -3.440 1.00 89.56 67 ILE A O 1
ATOM 463 N N . GLU A 1 68 ? -6.582 -7.476 -4.966 1.00 90.06 68 GLU A N 1
ATOM 464 C CA . GLU A 1 68 ? -7.423 -7.254 -6.147 1.00 90.06 68 GLU A CA 1
ATOM 465 C C . GLU A 1 68 ? -8.554 -8.292 -6.238 1.00 90.06 68 GLU A C 1
ATOM 467 O O . GLU A 1 68 ? -9.698 -7.913 -6.477 1.00 90.06 68 GLU A O 1
ATOM 472 N N . ASP A 1 69 ? -8.274 -9.578 -5.980 1.00 90.94 69 ASP A N 1
ATOM 473 C CA . ASP A 1 69 ? -9.289 -10.649 -5.976 1.00 90.94 69 ASP A CA 1
ATOM 474 C C . ASP A 1 69 ? -10.314 -10.483 -4.843 1.00 90.94 69 ASP A C 1
ATOM 476 O O . ASP A 1 69 ? -11.505 -10.741 -5.032 1.00 90.94 69 ASP A O 1
ATOM 480 N N . VAL A 1 70 ? -9.873 -10.008 -3.671 1.00 93.56 70 VAL A N 1
ATOM 481 C CA . VAL A 1 70 ? -10.780 -9.657 -2.565 1.00 93.56 70 VAL A CA 1
ATOM 482 C C . VAL A 1 70 ? -11.691 -8.499 -2.954 1.00 93.56 70 VAL A C 1
ATOM 484 O O . VAL A 1 70 ? -12.877 -8.528 -2.625 1.00 93.56 70 VAL A O 1
ATOM 487 N N . GLY A 1 71 ? -11.147 -7.511 -3.664 1.00 89.94 71 GLY A N 1
ATOM 488 C CA . GLY A 1 71 ? -11.866 -6.322 -4.081 1.00 89.94 71 GLY A CA 1
ATOM 489 C C . GLY A 1 71 ? -11.984 -5.260 -2.993 1.00 89.94 71 GLY A C 1
ATOM 490 O O . GLY A 1 71 ? -11.623 -5.450 -1.833 1.00 89.94 71 GLY A O 1
ATOM 491 N N . THR A 1 72 ? -12.507 -4.107 -3.385 1.00 92.75 72 THR A N 1
ATOM 492 C CA . THR A 1 72 ? -12.742 -2.957 -2.514 1.00 92.75 72 THR A CA 1
ATOM 493 C C . THR A 1 72 ? -14.122 -3.027 -1.862 1.00 92.75 72 THR A C 1
ATOM 495 O O . THR A 1 72 ? -15.045 -3.656 -2.387 1.00 92.75 72 THR A O 1
ATOM 498 N N . PRO A 1 73 ? -14.307 -2.410 -0.689 1.00 90.81 73 PRO A N 1
ATOM 499 C CA . PRO A 1 73 ? -15.618 -2.325 -0.080 1.00 90.81 73 PRO A CA 1
ATOM 500 C C . PRO A 1 73 ? -16.453 -1.200 -0.690 1.00 90.81 73 PRO A C 1
ATOM 502 O O . PRO A 1 73 ? -15.955 -0.110 -0.943 1.00 90.81 73 PRO A O 1
ATOM 505 N N . SER A 1 74 ? -17.762 -1.426 -0.823 1.00 88.38 74 SER A N 1
ATOM 506 C CA . SER A 1 74 ? -18.711 -0.443 -1.389 1.00 88.38 74 SER A CA 1
ATOM 507 C C . SER A 1 74 ? -18.798 0.906 -0.652 1.00 88.38 74 SER A C 1
ATOM 509 O O . SER A 1 74 ? -19.391 1.854 -1.161 1.00 88.38 74 SER A O 1
ATOM 511 N N . GLU A 1 75 ? -18.266 0.986 0.569 1.00 88.94 75 GLU A N 1
ATOM 512 C CA . GLU A 1 75 ? -18.187 2.214 1.370 1.00 88.94 75 GLU A CA 1
ATOM 513 C C . GLU A 1 75 ? -16.896 3.016 1.131 1.00 88.94 75 GLU A C 1
ATOM 515 O O . GLU A 1 75 ? -16.786 4.140 1.622 1.00 88.94 75 GLU A O 1
ATOM 520 N N . MET A 1 76 ? -15.937 2.460 0.381 1.00 91.25 76 MET A N 1
ATOM 521 C CA . MET A 1 76 ? -14.739 3.165 -0.067 1.00 91.25 76 MET A CA 1
ATOM 522 C C . MET A 1 76 ? -15.134 4.240 -1.096 1.00 91.25 76 MET A C 1
ATOM 524 O O . MET A 1 76 ? -15.833 3.923 -2.060 1.00 91.25 76 MET A O 1
ATOM 528 N N . PRO A 1 77 ? -14.723 5.508 -0.909 1.00 92.44 77 PRO A N 1
ATOM 529 C CA . PRO A 1 77 ? -14.952 6.565 -1.891 1.00 92.44 77 PRO A CA 1
ATOM 530 C C . PRO A 1 77 ? -14.344 6.229 -3.258 1.00 92.44 77 PRO A C 1
ATOM 532 O O . PRO A 1 77 ? -13.298 5.587 -3.315 1.00 92.44 77 PRO A O 1
ATOM 535 N N . ASP A 1 78 ? -14.955 6.717 -4.341 1.00 90.25 78 ASP A N 1
ATOM 536 C CA . ASP A 1 78 ? -14.503 6.442 -5.715 1.00 90.25 78 ASP A CA 1
ATOM 537 C C . ASP A 1 78 ? -13.028 6.830 -5.935 1.00 90.25 78 ASP A C 1
ATOM 539 O O . ASP A 1 78 ? -12.275 6.041 -6.498 1.00 90.25 78 ASP A O 1
ATOM 543 N N . ASP A 1 79 ? -12.597 7.984 -5.417 1.00 89.81 79 ASP A N 1
ATOM 544 C CA . ASP A 1 79 ? -11.206 8.464 -5.493 1.00 89.81 79 ASP A CA 1
ATOM 545 C C . ASP A 1 79 ? -10.238 7.492 -4.783 1.00 89.81 79 ASP A C 1
ATOM 547 O O . ASP A 1 79 ? -9.199 7.111 -5.314 1.00 89.81 79 ASP A O 1
ATOM 551 N N . ALA A 1 80 ? -10.624 6.985 -3.605 1.00 91.00 80 ALA A N 1
ATOM 552 C CA . ALA A 1 80 ? -9.839 6.001 -2.856 1.00 91.00 80 ALA A CA 1
ATOM 553 C C . ALA A 1 80 ? -9.809 4.629 -3.549 1.00 91.00 80 ALA A C 1
ATOM 555 O O . ALA A 1 80 ? -8.792 3.935 -3.519 1.00 91.00 80 ALA A O 1
ATOM 556 N N . ARG A 1 81 ? -10.907 4.236 -4.203 1.00 92.12 81 ARG A N 1
ATOM 557 C CA . ARG A 1 81 ? -10.950 3.024 -5.026 1.00 92.12 81 ARG A CA 1
ATOM 558 C C . ARG A 1 81 ? -10.059 3.164 -6.255 1.00 92.12 81 ARG A C 1
ATOM 560 O O . ARG A 1 81 ? -9.341 2.227 -6.582 1.00 92.12 81 ARG A O 1
ATOM 567 N N . HIS A 1 82 ? -10.073 4.317 -6.915 1.00 90.94 82 HIS A N 1
ATOM 568 C CA . HIS A 1 82 ? -9.187 4.568 -8.044 1.00 90.94 82 HIS A CA 1
ATOM 569 C C . HIS A 1 82 ? -7.717 4.549 -7.604 1.00 90.94 82 HIS A C 1
ATOM 571 O O . HIS A 1 82 ? -6.904 3.890 -8.243 1.00 90.94 82 HIS A O 1
ATOM 577 N N . GLY A 1 83 ? -7.388 5.146 -6.453 1.00 88.31 83 GLY A N 1
ATOM 578 C CA . GLY A 1 83 ? -6.055 5.055 -5.852 1.00 88.31 83 GLY A CA 1
ATOM 579 C C . GLY A 1 83 ? -5.616 3.617 -5.558 1.00 88.31 83 GLY A C 1
ATOM 580 O O . GLY A 1 83 ? -4.474 3.252 -5.831 1.00 88.31 83 GLY A O 1
ATOM 581 N N . PHE A 1 84 ? -6.529 2.775 -5.063 1.00 91.62 84 PHE A N 1
ATOM 582 C CA . PHE A 1 84 ? -6.291 1.339 -4.905 1.00 91.62 84 PHE A CA 1
ATOM 583 C C . PHE A 1 84 ? -5.992 0.653 -6.246 1.00 91.62 84 PHE A C 1
ATOM 585 O O . PHE A 1 84 ? -5.007 -0.075 -6.350 1.00 91.62 84 PHE A O 1
ATOM 592 N N . GLU A 1 85 ? -6.820 0.897 -7.266 1.00 90.75 85 GLU A N 1
ATOM 593 C CA . GLU A 1 85 ? -6.675 0.313 -8.605 1.00 90.75 85 GLU A CA 1
ATOM 594 C C . GLU A 1 85 ? -5.351 0.734 -9.267 1.00 90.75 85 GLU A C 1
ATOM 596 O O . GLU A 1 85 ? -4.645 -0.104 -9.828 1.00 90.75 85 GLU A O 1
ATOM 601 N N . LEU A 1 8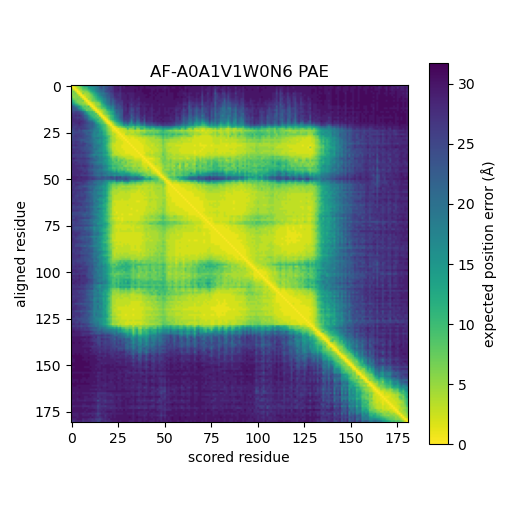6 ? -4.961 2.005 -9.128 1.00 89.06 86 LEU A N 1
ATOM 602 C CA . LEU A 1 86 ? -3.661 2.519 -9.565 1.00 89.06 86 LEU A CA 1
ATOM 603 C C . LEU A 1 86 ? -2.509 1.811 -8.858 1.00 89.06 86 LEU A C 1
ATOM 605 O O . LEU A 1 86 ? -1.518 1.450 -9.487 1.00 89.06 86 LEU A O 1
ATOM 609 N N . PHE A 1 87 ? -2.640 1.599 -7.553 1.00 85.88 87 PHE A N 1
ATOM 610 C CA . PHE A 1 87 ? -1.602 0.978 -6.752 1.00 85.88 87 PHE A CA 1
ATOM 611 C C . PHE A 1 87 ? -1.415 -0.514 -7.088 1.00 85.88 87 PHE A C 1
ATOM 613 O O . PHE A 1 87 ? -0.276 -0.956 -7.242 1.00 85.88 87 PHE A O 1
ATOM 620 N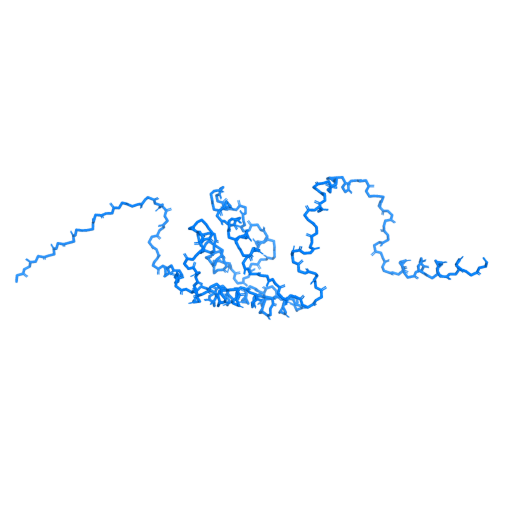 N . VAL A 1 88 ? -2.492 -1.292 -7.262 1.00 89.19 88 VAL A N 1
ATOM 621 C CA . VAL A 1 88 ? -2.373 -2.704 -7.687 1.00 89.19 88 VAL A CA 1
ATOM 622 C C . VAL A 1 88 ? -1.878 -2.826 -9.128 1.00 89.19 88 VAL A C 1
ATOM 624 O O . VAL A 1 88 ? -1.051 -3.690 -9.410 1.00 89.19 88 VAL A O 1
ATOM 627 N N . ALA A 1 89 ? -2.296 -1.922 -10.020 1.00 87.12 89 ALA A N 1
ATOM 628 C CA . ALA A 1 89 ? -1.795 -1.878 -11.389 1.00 87.12 89 ALA A CA 1
ATOM 629 C C . ALA A 1 89 ? -0.300 -1.532 -11.431 1.00 87.12 89 ALA A C 1
ATOM 631 O O . ALA A 1 89 ? 0.461 -2.189 -12.136 1.00 87.12 89 ALA A O 1
ATOM 632 N N . ALA A 1 90 ? 0.136 -0.549 -10.637 1.00 85.88 90 ALA A N 1
ATOM 633 C CA . ALA A 1 90 ? 1.548 -0.218 -10.494 1.00 85.88 90 ALA A CA 1
ATOM 634 C C . ALA A 1 90 ? 2.336 -1.406 -9.935 1.00 85.88 90 ALA A C 1
ATOM 636 O O . ALA A 1 90 ? 3.430 -1.681 -10.411 1.00 85.88 90 ALA A O 1
ATOM 637 N N . ALA A 1 91 ? 1.779 -2.142 -8.967 1.00 84.81 91 ALA A N 1
ATOM 638 C CA . ALA A 1 91 ? 2.422 -3.327 -8.418 1.00 84.81 91 ALA A CA 1
ATOM 639 C C . ALA A 1 91 ? 2.624 -4.434 -9.470 1.00 84.81 91 ALA A C 1
ATOM 641 O O . ALA A 1 91 ? 3.701 -5.026 -9.524 1.00 84.81 91 ALA A O 1
ATOM 642 N N . ASP A 1 92 ? 1.620 -4.698 -10.312 1.00 84.56 92 ASP A N 1
ATOM 643 C CA . ASP A 1 92 ? 1.694 -5.699 -11.387 1.00 84.56 92 ASP A CA 1
ATOM 644 C C . ASP A 1 92 ? 2.671 -5.296 -12.510 1.00 84.56 92 ASP A C 1
ATOM 646 O O . ASP A 1 92 ? 3.386 -6.150 -13.044 1.00 84.56 92 ASP A O 1
ATOM 650 N N . ASP A 1 93 ? 2.759 -3.996 -12.8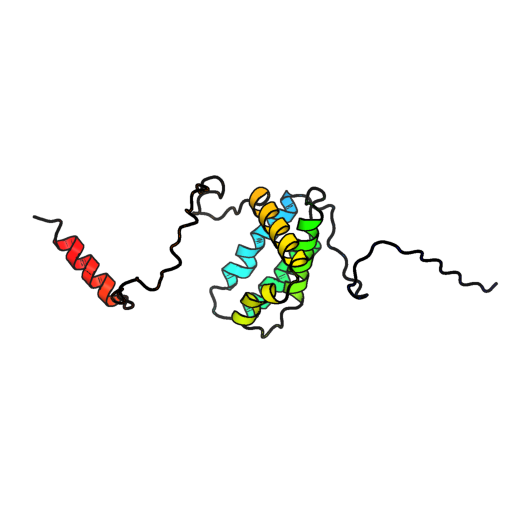15 1.00 86.19 93 ASP A N 1
ATOM 651 C CA . ASP A 1 93 ? 3.619 -3.449 -13.876 1.00 86.19 93 ASP A CA 1
ATOM 652 C C . ASP A 1 93 ? 5.110 -3.383 -13.488 1.00 86.19 93 ASP A C 1
ATOM 654 O O . ASP A 1 93 ? 5.968 -3.249 -14.358 1.00 86.19 93 ASP A O 1
ATOM 658 N N . ILE A 1 94 ? 5.454 -3.534 -12.200 1.00 84.75 94 ILE A N 1
ATOM 659 C CA . ILE A 1 94 ? 6.854 -3.585 -11.750 1.00 84.75 94 ILE A CA 1
ATOM 660 C C . ILE A 1 94 ? 7.590 -4.748 -12.425 1.00 84.75 94 ILE A C 1
ATOM 662 O O . ILE A 1 94 ? 7.208 -5.917 -12.292 1.00 84.75 94 ILE A O 1
ATOM 666 N N . ASP A 1 95 ? 8.714 -4.438 -13.072 1.00 83.12 95 ASP A N 1
ATOM 667 C CA . ASP A 1 95 ? 9.631 -5.438 -13.613 1.00 83.12 95 ASP A CA 1
ATOM 668 C C . ASP A 1 95 ? 10.204 -6.341 -12.505 1.00 83.12 95 ASP A C 1
ATOM 670 O O . ASP A 1 95 ? 10.598 -5.883 -11.433 1.00 83.12 95 ASP A O 1
ATOM 674 N N . ASP A 1 96 ? 10.322 -7.644 -12.776 1.00 79.69 96 ASP A N 1
ATOM 675 C CA . ASP A 1 96 ? 10.818 -8.622 -11.793 1.00 79.69 96 ASP A CA 1
ATOM 676 C C . ASP A 1 96 ? 12.295 -8.386 -11.392 1.00 79.69 96 ASP A C 1
ATOM 678 O O . ASP A 1 96 ? 12.769 -8.926 -10.388 1.00 79.69 96 ASP A O 1
ATOM 682 N N . ASP A 1 97 ? 13.036 -7.595 -12.177 1.00 78.62 97 ASP A N 1
ATOM 683 C CA . ASP A 1 97 ? 14.408 -7.154 -11.911 1.00 78.62 97 ASP A CA 1
ATOM 684 C C . ASP A 1 97 ? 14.516 -5.675 -11.493 1.00 78.62 97 ASP A C 1
ATOM 686 O O . ASP A 1 97 ? 15.633 -5.150 -11.402 1.00 78.62 97 ASP A O 1
ATOM 690 N N . ALA A 1 98 ? 13.387 -5.020 -11.189 1.00 80.81 98 ALA A N 1
ATOM 691 C CA . ALA A 1 98 ? 13.353 -3.641 -10.719 1.00 80.81 98 ALA A CA 1
ATOM 692 C C . ALA A 1 98 ? 14.196 -3.447 -9.449 1.00 80.81 98 ALA A C 1
ATOM 694 O O . ALA A 1 98 ? 14.324 -4.316 -8.579 1.00 80.81 98 ALA A O 1
ATOM 695 N N . THR A 1 99 ? 14.792 -2.265 -9.319 1.00 77.06 99 THR A N 1
ATOM 696 C CA . THR A 1 99 ? 15.562 -1.909 -8.130 1.00 77.06 99 THR A CA 1
ATOM 697 C C . THR A 1 99 ? 14.680 -1.219 -7.093 1.00 77.06 99 THR A C 1
ATOM 699 O O . THR A 1 99 ? 13.646 -0.634 -7.402 1.00 77.06 99 THR A O 1
ATOM 702 N N . LEU A 1 100 ? 15.136 -1.189 -5.837 1.00 71.44 100 LEU A N 1
ATOM 703 C CA . LEU A 1 100 ? 14.484 -0.397 -4.786 1.00 71.44 100 LEU A CA 1
ATOM 704 C C . LEU A 1 100 ? 14.368 1.095 -5.141 1.00 71.44 100 LEU A C 1
ATOM 706 O O . LEU A 1 100 ? 13.511 1.777 -4.588 1.00 71.44 100 LEU A O 1
ATOM 710 N N . ALA A 1 101 ? 15.250 1.615 -6.000 1.00 73.94 101 ALA A N 1
ATOM 711 C CA . ALA A 1 101 ? 15.169 2.994 -6.462 1.00 73.94 101 ALA A CA 1
ATOM 712 C C . ALA A 1 101 ? 14.017 3.176 -7.460 1.00 73.94 101 ALA A C 1
ATOM 714 O O . ALA A 1 101 ? 13.310 4.171 -7.373 1.00 73.94 101 ALA A O 1
ATOM 715 N N . ASP A 1 102 ? 13.791 2.206 -8.346 1.00 75.38 102 ASP A N 1
ATOM 716 C CA . ASP A 1 102 ? 12.681 2.243 -9.305 1.00 75.38 102 ASP A CA 1
ATOM 717 C C . ASP A 1 102 ? 11.334 2.184 -8.570 1.00 75.38 102 ASP A C 1
ATOM 719 O O . ASP A 1 102 ? 10.438 2.973 -8.850 1.00 75.38 102 ASP A O 1
ATOM 723 N N . LEU A 1 103 ? 11.244 1.354 -7.523 1.00 71.19 103 LEU A N 1
ATOM 724 C CA . LEU A 1 103 ? 10.068 1.285 -6.648 1.00 71.19 103 LEU A CA 1
ATOM 725 C C . LEU A 1 103 ? 9.774 2.603 -5.920 1.00 71.19 103 LEU A C 1
ATOM 727 O O . LEU A 1 103 ? 8.616 2.968 -5.746 1.00 71.19 103 LEU A O 1
ATOM 731 N N . GLN A 1 104 ? 10.812 3.318 -5.479 1.00 73.06 104 GLN A N 1
ATOM 732 C CA . GLN A 1 104 ? 10.649 4.595 -4.776 1.00 73.06 104 GLN A CA 1
ATOM 733 C C . GLN A 1 104 ? 10.193 5.727 -5.698 1.00 73.06 104 GLN A C 1
ATOM 735 O O . GLN A 1 104 ? 9.549 6.656 -5.222 1.00 73.06 104 GLN A O 1
ATOM 740 N N . ASN A 1 105 ? 10.506 5.645 -6.992 1.00 73.69 105 ASN A N 1
ATOM 741 C CA . ASN A 1 105 ? 10.166 6.682 -7.964 1.00 73.69 105 ASN A CA 1
ATOM 742 C C . ASN A 1 105 ? 8.865 6.383 -8.726 1.00 73.69 105 ASN A C 1
ATOM 744 O O . ASN A 1 105 ? 8.462 7.186 -9.558 1.00 73.69 105 ASN A O 1
ATOM 748 N N . ILE A 1 106 ? 8.185 5.263 -8.450 1.00 71.88 106 ILE A N 1
ATOM 749 C CA . ILE A 1 106 ? 6.972 4.857 -9.182 1.00 71.88 106 ILE A CA 1
ATOM 750 C C . ILE A 1 106 ? 5.846 5.900 -9.077 1.00 71.88 106 ILE A C 1
ATOM 752 O O . ILE A 1 106 ? 5.049 6.057 -9.996 1.00 71.88 106 ILE A O 1
ATOM 756 N N . GLY A 1 107 ? 5.804 6.643 -7.965 1.00 68.19 107 GLY A N 1
ATOM 757 C CA . GLY A 1 107 ? 4.839 7.718 -7.746 1.00 68.19 107 GLY A CA 1
ATOM 758 C C . GLY A 1 107 ? 5.163 9.018 -8.490 1.00 68.19 107 GLY A C 1
ATOM 759 O O . GLY A 1 107 ? 4.257 9.815 -8.711 1.00 68.19 107 GLY A O 1
ATOM 760 N N . ASP A 1 108 ? 6.416 9.233 -8.907 1.00 75.06 108 ASP A N 1
ATOM 761 C CA . ASP A 1 108 ? 6.842 10.479 -9.564 1.00 75.06 108 ASP A CA 1
ATOM 762 C C . ASP A 1 108 ? 6.313 10.588 -11.003 1.00 75.06 108 ASP A C 1
ATOM 764 O O . ASP A 1 108 ? 6.171 11.692 -11.536 1.00 75.06 108 ASP A O 1
ATOM 768 N N . ASP A 1 109 ? 6.012 9.447 -11.627 1.00 74.12 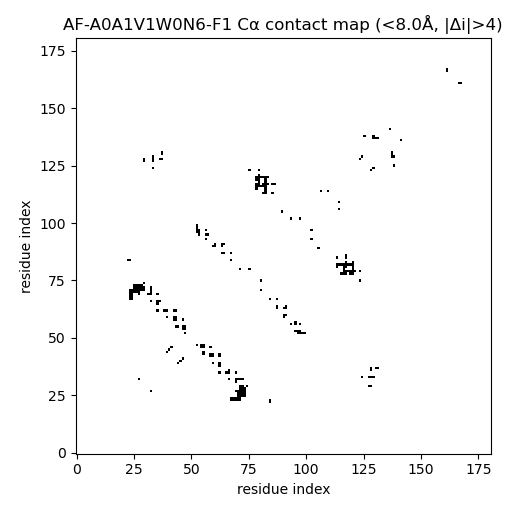109 ASP A N 1
ATOM 769 C CA . ASP A 1 109 ? 5.456 9.369 -12.979 1.00 74.12 109 ASP A CA 1
ATOM 770 C C . ASP A 1 109 ? 3.916 9.481 -13.002 1.00 74.12 109 ASP A C 1
ATOM 772 O O . ASP A 1 109 ? 3.318 9.592 -14.079 1.00 74.12 109 ASP A O 1
ATOM 776 N N . LEU A 1 110 ? 3.262 9.495 -11.832 1.00 77.12 110 LEU A N 1
ATOM 777 C CA . LEU A 1 110 ? 1.812 9.644 -11.701 1.00 77.12 110 LEU A CA 1
ATOM 778 C C . LEU A 1 110 ? 1.373 11.100 -11.895 1.00 77.12 110 LEU A C 1
ATOM 780 O O . LEU A 1 110 ? 2.061 12.043 -11.494 1.00 77.12 110 LEU A O 1
ATOM 784 N N . SER A 1 111 ? 0.191 11.298 -12.482 1.00 84.94 111 SER A N 1
ATOM 785 C CA . SER A 1 111 ? -0.385 12.639 -12.601 1.00 84.94 111 SER A CA 1
ATOM 786 C C . SER A 1 111 ? -0.822 13.189 -11.238 1.00 84.94 111 SER A C 1
ATOM 788 O O . SER A 1 111 ? -1.064 12.424 -10.309 1.00 84.94 111 SER A O 1
ATOM 790 N N . ASP A 1 112 ? -0.983 14.513 -11.118 1.00 85.38 112 ASP A N 1
ATOM 791 C CA . ASP A 1 112 ? -1.471 15.137 -9.874 1.00 85.38 112 ASP A CA 1
ATOM 792 C C . ASP A 1 112 ? -2.802 14.517 -9.398 1.00 85.38 112 ASP A C 1
ATOM 794 O O . ASP A 1 112 ? -3.005 14.335 -8.204 1.00 85.38 112 ASP A O 1
ATOM 798 N N . ALA A 1 113 ? -3.688 14.150 -10.333 1.00 80.44 113 ALA A N 1
ATOM 799 C CA . ALA A 1 113 ? -4.962 13.504 -10.016 1.00 80.44 113 ALA A CA 1
ATOM 800 C C . ALA A 1 113 ? -4.764 12.082 -9.466 1.00 80.44 113 ALA A C 1
ATOM 802 O O . ALA A 1 113 ? -5.353 11.724 -8.455 1.00 80.44 113 ALA A O 1
ATOM 803 N N . ASP A 1 114 ? -3.875 11.300 -10.081 1.00 85.25 114 ASP A N 1
ATOM 804 C CA . ASP A 1 114 ? -3.561 9.943 -9.620 1.00 85.25 114 ASP A CA 1
ATOM 805 C C . ASP A 1 114 ? -2.887 9.959 -8.234 1.00 85.25 114 ASP A C 1
ATOM 807 O O . ASP A 1 114 ? -3.095 9.063 -7.417 1.00 85.25 114 ASP A O 1
ATOM 811 N N . GLN A 1 115 ? -2.095 10.998 -7.942 1.00 83.69 115 GLN A N 1
ATOM 812 C CA . GLN A 1 115 ? -1.508 11.213 -6.617 1.00 83.69 115 GLN A CA 1
ATOM 813 C C . GLN A 1 115 ? -2.571 11.571 -5.568 1.00 83.69 115 GLN A C 1
ATOM 815 O O . GLN A 1 115 ? -2.513 11.056 -4.451 1.00 83.69 115 GLN A O 1
ATOM 820 N N . GLU A 1 116 ? -3.543 12.424 -5.912 1.00 86.25 116 GLU A N 1
ATOM 821 C CA . GLU A 1 116 ? -4.685 12.748 -5.042 1.00 86.25 116 GLU A CA 1
ATOM 822 C C . GLU A 1 116 ? -5.524 11.498 -4.730 1.00 86.25 116 GLU A C 1
ATOM 824 O O . GLU A 1 116 ? -5.872 11.263 -3.571 1.00 86.25 116 GLU A O 1
ATOM 829 N N . ASP A 1 117 ? -5.767 10.648 -5.727 1.00 88.06 117 ASP A N 1
ATOM 830 C CA . ASP A 1 117 ? -6.493 9.387 -5.562 1.00 88.06 117 ASP A CA 1
ATOM 831 C C . ASP A 1 117 ? -5.709 8.386 -4.696 1.00 88.06 117 ASP A C 1
ATOM 833 O O . ASP A 1 117 ? -6.253 7.777 -3.768 1.00 88.06 117 ASP A O 1
ATOM 837 N N . GLY A 1 118 ? -4.395 8.266 -4.918 1.00 86.50 118 GLY A N 1
ATOM 838 C CA . GLY A 1 118 ? -3.504 7.478 -4.061 1.00 86.50 118 GLY A CA 1
ATOM 839 C C . GLY A 1 118 ? -3.487 7.973 -2.609 1.00 86.50 118 GLY A C 1
ATOM 840 O O . GLY A 1 118 ? -3.460 7.173 -1.669 1.00 86.50 118 GLY A O 1
ATOM 841 N N . GLN A 1 119 ? -3.572 9.288 -2.399 1.00 87.81 119 GLN A N 1
ATOM 842 C CA . GLN A 1 119 ? -3.691 9.869 -1.066 1.00 87.81 119 GLN A CA 1
ATOM 843 C C . GLN A 1 119 ? -5.052 9.562 -0.431 1.00 87.81 119 GLN A C 1
ATOM 845 O O . GLN A 1 119 ? -5.092 9.152 0.729 1.00 87.81 119 GLN A O 1
ATOM 850 N N . ALA A 1 120 ? -6.150 9.665 -1.183 1.00 89.88 120 ALA A N 1
ATOM 851 C CA . ALA A 1 120 ? -7.478 9.282 -0.705 1.00 89.88 120 ALA A CA 1
ATOM 852 C C . ALA A 1 120 ? -7.527 7.804 -0.278 1.00 89.88 120 ALA A C 1
ATOM 854 O O . ALA A 1 120 ? -8.119 7.470 0.753 1.00 89.88 120 ALA A O 1
ATOM 855 N N . PHE A 1 121 ? -6.856 6.922 -1.024 1.00 91.00 121 PHE A N 1
ATOM 856 C CA . PHE A 1 121 ? -6.691 5.518 -0.658 1.00 91.00 121 PHE A CA 1
ATOM 857 C C . PHE A 1 121 ? -5.923 5.343 0.663 1.00 91.00 121 PHE A C 1
ATOM 859 O O . PHE A 1 121 ? -6.372 4.632 1.570 1.00 91.00 121 PHE A O 1
ATOM 866 N N . SER A 1 122 ? -4.781 6.021 0.801 1.00 86.12 122 SER A N 1
ATOM 867 C CA . SER A 1 122 ? -3.962 5.998 2.019 1.00 86.12 122 SER A CA 1
ATOM 868 C C . SER A 1 122 ? -4.722 6.513 3.248 1.00 86.12 122 SER A C 1
ATOM 870 O O . SER A 1 122 ? -4.647 5.919 4.326 1.00 86.12 122 SER A O 1
ATOM 872 N N . ASP A 1 123 ? -5.478 7.600 3.104 1.00 88.69 123 ASP A N 1
ATOM 873 C CA . ASP A 1 123 ? -6.265 8.182 4.192 1.00 88.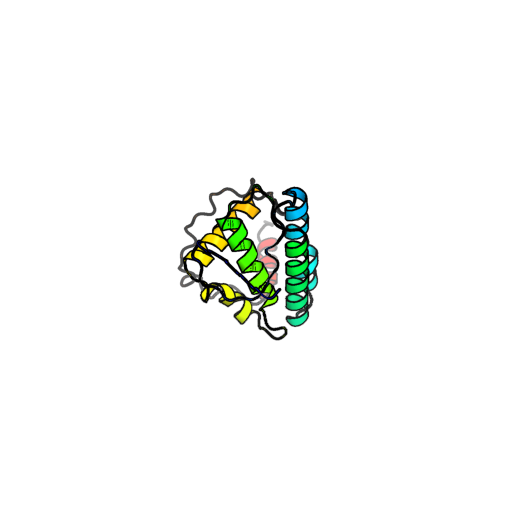69 123 ASP A CA 1
ATOM 874 C C . ASP A 1 123 ? -7.384 7.226 4.621 1.00 88.69 123 ASP A C 1
ATOM 876 O O . ASP A 1 123 ? -7.548 6.939 5.811 1.00 88.69 123 ASP A O 1
ATOM 880 N N . TRP A 1 124 ? -8.108 6.659 3.651 1.00 89.75 124 TRP A N 1
ATOM 881 C CA . TRP A 1 124 ? -9.191 5.721 3.932 1.00 89.75 124 TRP A CA 1
ATOM 882 C C . TRP A 1 124 ? -8.682 4.463 4.645 1.00 89.75 124 TRP A C 1
ATOM 884 O O . TRP A 1 124 ? -9.269 4.050 5.647 1.00 89.75 124 TRP A O 1
ATOM 894 N N . THR A 1 125 ? -7.577 3.872 4.175 1.00 88.56 125 THR A N 1
ATOM 895 C CA . THR A 1 125 ? -6.980 2.678 4.800 1.00 88.56 125 THR A CA 1
ATOM 896 C C . THR A 1 125 ? -6.444 2.970 6.196 1.00 88.56 125 THR A C 1
ATOM 898 O O . THR A 1 125 ? -6.630 2.154 7.092 1.00 88.56 125 THR A O 1
ATOM 901 N N . THR A 1 126 ? -5.873 4.151 6.430 1.00 85.69 126 THR A N 1
ATOM 902 C CA . THR A 1 126 ? -5.435 4.572 7.771 1.00 85.69 126 THR A CA 1
ATOM 903 C C . THR A 1 126 ? -6.609 4.689 8.747 1.00 85.69 126 THR A C 1
ATOM 905 O O . THR A 1 126 ? -6.492 4.310 9.913 1.00 85.69 126 THR A O 1
ATOM 908 N N . GLU A 1 127 ? -7.755 5.190 8.283 1.00 88.31 127 GLU A N 1
ATOM 909 C CA . GLU A 1 127 ? -8.958 5.348 9.105 1.00 88.31 127 GLU A CA 1
ATOM 910 C C . GLU A 1 127 ? -9.689 4.015 9.356 1.00 88.31 127 GLU A C 1
ATOM 912 O O . GLU A 1 127 ? -10.182 3.777 10.461 1.00 88.31 127 GLU A O 1
ATOM 917 N N . HIS A 1 128 ? -9.752 3.134 8.352 1.00 88.94 128 HIS A N 1
ATOM 918 C CA . HIS A 1 128 ? -10.617 1.945 8.372 1.00 88.94 128 HIS A CA 1
ATOM 919 C C . HIS A 1 128 ? -9.868 0.628 8.612 1.00 88.94 128 HIS A C 1
ATOM 921 O O . HIS A 1 128 ? -10.465 -0.326 9.119 1.00 88.94 128 HIS A O 1
ATOM 927 N N . CYS A 1 129 ? -8.573 0.570 8.292 1.00 88.69 129 CYS A N 1
ATOM 928 C CA . CYS A 1 129 ? -7.719 -0.610 8.417 1.00 88.69 129 CYS A CA 1
ATOM 929 C C . CYS A 1 129 ? -6.599 -0.377 9.443 1.00 88.69 129 CYS A C 1
ATOM 931 O O . CYS A 1 129 ? -5.435 -0.230 9.070 1.00 88.69 129 CYS A O 1
ATOM 933 N N . PRO A 1 130 ? -6.908 -0.377 10.754 1.00 79.56 130 PRO A N 1
ATOM 934 C CA . PRO A 1 130 ? -5.873 -0.280 11.771 1.00 79.56 130 PRO A CA 1
ATOM 935 C C . PRO A 1 130 ? -4.904 -1.462 11.636 1.00 79.56 130 PRO A C 1
ATOM 937 O O . PRO A 1 130 ? -5.310 -2.631 11.618 1.00 79.56 130 PRO A O 1
ATOM 940 N N . LEU A 1 131 ? -3.615 -1.147 11.513 1.00 69.62 131 LEU A N 1
ATOM 941 C CA . LEU A 1 131 ? -2.543 -2.133 11.509 1.00 69.62 131 LEU A CA 1
ATOM 942 C C . LEU A 1 131 ? -2.416 -2.717 12.918 1.00 69.62 131 LEU A C 1
ATOM 944 O O . LEU A 1 131 ? -1.936 -2.049 13.831 1.00 69.62 131 LEU A O 1
ATOM 948 N N . ASP A 1 132 ? -2.811 -3.977 13.089 1.00 60.94 132 ASP A N 1
ATOM 949 C CA . ASP A 1 132 ? -2.574 -4.730 14.326 1.00 60.94 132 ASP A CA 1
ATOM 950 C C . ASP A 1 132 ? -1.109 -5.200 14.365 1.00 60.94 132 ASP A C 1
ATOM 952 O O . ASP A 1 132 ? -0.795 -6.383 14.228 1.00 60.94 132 ASP A O 1
ATOM 956 N N . LEU A 1 133 ? -0.180 -4.243 14.454 1.00 55.69 133 LEU A N 1
ATOM 957 C CA . LEU A 1 133 ? 1.244 -4.519 14.611 1.00 55.69 133 LEU A CA 1
ATOM 958 C C . LEU A 1 133 ? 1.551 -4.710 16.103 1.00 55.69 133 LEU A C 1
ATOM 960 O O . LEU A 1 133 ? 1.469 -3.749 16.875 1.00 55.69 133 LEU A O 1
ATOM 964 N N . PRO A 1 134 ? 1.960 -5.914 16.549 1.00 46.66 134 PRO A N 1
ATOM 965 C CA . PRO A 1 134 ? 2.262 -6.149 17.953 1.00 46.66 134 PRO A CA 1
ATOM 966 C C . PRO A 1 134 ? 3.467 -5.304 18.393 1.00 46.66 134 PRO A C 1
ATOM 968 O O . PRO A 1 134 ? 4.615 -5.631 18.096 1.00 46.66 134 PRO A O 1
ATOM 971 N N . GLY A 1 135 ? 3.206 -4.228 19.143 1.00 44.09 135 GLY A N 1
ATOM 972 C CA . GLY A 1 135 ? 4.231 -3.368 19.749 1.00 44.09 135 GLY A CA 1
ATOM 973 C C . GLY A 1 135 ? 4.277 -1.922 19.250 1.00 44.09 135 GLY A C 1
ATOM 974 O O . GLY A 1 135 ? 5.049 -1.143 19.810 1.00 44.09 135 GLY A O 1
ATOM 975 N N . LEU A 1 136 ? 3.455 -1.540 18.268 1.00 42.34 136 LEU A N 1
ATOM 976 C CA . LEU A 1 136 ? 3.187 -0.133 17.962 1.00 42.34 136 LEU A CA 1
ATOM 977 C C . LEU A 1 136 ? 1.917 0.318 18.702 1.00 42.34 136 LEU A C 1
ATOM 979 O O . LEU A 1 136 ? 0.953 -0.445 18.747 1.00 42.34 136 LEU A O 1
ATOM 983 N N . PRO A 1 137 ? 1.901 1.513 19.324 1.00 42.78 137 PRO A N 1
ATOM 984 C CA . PRO A 1 137 ? 0.644 2.102 19.770 1.00 42.78 137 PRO A CA 1
ATOM 985 C C . PRO A 1 137 ? -0.279 2.270 18.556 1.00 42.78 137 PRO A C 1
ATOM 987 O O . PRO A 1 137 ? 0.202 2.619 17.475 1.00 42.78 137 PRO A O 1
ATOM 990 N N . ASP A 1 138 ? -1.578 2.007 18.735 1.00 42.22 138 ASP A N 1
ATOM 991 C CA . ASP A 1 138 ? -2.606 2.256 17.720 1.00 42.22 138 ASP A CA 1
ATOM 992 C C . ASP A 1 138 ? -2.403 3.644 17.089 1.00 42.22 138 ASP A C 1
ATOM 994 O O . ASP A 1 138 ? -2.042 4.599 17.780 1.00 42.22 138 ASP A O 1
ATOM 998 N N . ALA A 1 139 ? -2.670 3.796 15.789 1.00 49.84 139 ALA A N 1
ATOM 999 C CA . ALA A 1 139 ? -2.561 5.094 15.109 1.00 49.84 139 ALA A CA 1
ATOM 1000 C C . ALA A 1 139 ? -3.423 6.189 15.777 1.00 49.84 139 ALA A C 1
ATOM 1002 O O . ALA A 1 139 ? -3.134 7.375 15.661 1.00 49.84 139 ALA A O 1
ATOM 1003 N N . SER A 1 140 ? -4.447 5.787 16.539 1.00 44.69 140 SER A N 1
ATOM 1004 C CA . SER A 1 140 ? -5.286 6.655 17.375 1.00 44.69 140 SER A CA 1
ATOM 1005 C C . SER A 1 140 ? -4.593 7.197 18.639 1.00 44.69 140 SER A C 1
ATOM 1007 O O . SER A 1 140 ? -5.088 8.154 19.232 1.00 44.69 140 SER A O 1
ATOM 1009 N N . ASP A 1 141 ? -3.478 6.593 19.057 1.00 44.22 141 ASP A N 1
ATOM 1010 C CA . ASP A 1 141 ? -2.627 6.986 20.193 1.00 44.22 141 ASP A CA 1
ATOM 1011 C C . ASP A 1 141 ? -1.317 7.663 19.747 1.00 44.22 141 ASP A C 1
ATOM 1013 O O . ASP A 1 141 ? -0.545 8.139 20.586 1.00 44.22 141 ASP A O 1
ATOM 1017 N N . LEU A 1 142 ? -1.058 7.759 18.436 1.00 42.12 142 LEU A N 1
ATOM 1018 C CA . LEU A 1 142 ? -0.067 8.698 17.923 1.00 42.12 142 LEU A CA 1
ATOM 1019 C C . LEU A 1 142 ? -0.674 10.102 18.034 1.00 42.12 142 LEU A C 1
ATOM 1021 O O . LEU A 1 142 ? -1.659 10.394 17.352 1.00 42.12 142 LEU A O 1
ATOM 1025 N N . PRO A 1 143 ? -0.142 10.993 18.891 1.00 38.38 143 PRO A N 1
ATOM 1026 C CA . PRO A 1 143 ? -0.613 12.365 18.897 1.00 38.38 143 PRO A CA 1
ATOM 1027 C C . PRO A 1 143 ? -0.421 12.933 17.487 1.00 38.38 143 PRO A C 1
ATOM 1029 O O . PRO A 1 143 ? 0.675 12.864 16.936 1.00 38.38 143 PRO A O 1
ATOM 1032 N N . SER A 1 144 ? -1.467 13.542 16.920 1.00 44.91 144 SER A N 1
ATOM 1033 C CA . SER A 1 144 ? -1.399 14.295 15.654 1.00 44.91 144 SER A CA 1
ATOM 1034 C C . SER A 1 144 ? -0.404 15.474 15.703 1.00 44.91 144 SER A C 1
ATOM 1036 O O . SER A 1 144 ? -0.205 16.163 14.710 1.00 44.91 144 SER A O 1
ATOM 1038 N N . ASP A 1 145 ? 0.234 15.689 16.857 1.00 44.25 145 ASP A N 1
ATOM 1039 C CA . ASP A 1 145 ? 1.365 16.574 17.118 1.00 44.25 145 ASP A CA 1
ATOM 1040 C C . ASP A 1 145 ? 2.723 15.875 16.884 1.00 44.25 145 ASP A C 1
ATOM 1042 O O . ASP A 1 145 ? 3.633 15.973 17.710 1.00 44.25 145 ASP A O 1
ATOM 1046 N N . LEU A 1 146 ? 2.913 15.188 15.753 1.00 41.78 146 LEU A N 1
ATOM 1047 C CA . LEU A 1 146 ? 4.244 15.229 15.144 1.00 41.78 146 LEU A CA 1
ATOM 1048 C C . LEU A 1 146 ? 4.369 16.651 14.589 1.00 41.78 146 LEU A C 1
ATOM 1050 O O . LEU A 1 146 ? 3.685 16.967 13.612 1.00 41.78 146 LEU A O 1
ATOM 1054 N N . PRO A 1 147 ? 5.145 17.553 15.219 1.00 39.09 147 PRO A N 1
ATOM 1055 C CA . PRO A 1 147 ? 5.272 18.898 14.696 1.00 39.09 147 PRO A CA 1
ATOM 1056 C C . PRO A 1 147 ? 5.812 18.790 13.270 1.00 39.09 147 PRO A C 1
ATOM 1058 O O . PRO A 1 147 ? 6.845 18.167 13.034 1.00 39.09 147 PRO A O 1
ATOM 1061 N N . SER A 1 148 ? 5.132 19.434 12.322 1.00 43.75 148 SER A N 1
ATOM 1062 C CA . SER A 1 148 ? 5.621 19.624 10.951 1.00 43.75 148 SER A CA 1
ATOM 1063 C C . SER A 1 148 ? 6.959 20.390 10.903 1.00 43.75 148 SER A C 1
ATOM 1065 O O . SER A 1 148 ? 7.546 20.545 9.838 1.00 43.75 148 SER A O 1
ATOM 1067 N N . ASP A 1 149 ? 7.466 20.833 12.058 1.00 44.09 149 ASP A N 1
ATOM 1068 C CA . ASP A 1 149 ? 8.822 21.312 12.307 1.00 44.09 149 ASP A CA 1
ATOM 1069 C C . ASP A 1 149 ? 9.818 20.155 12.528 1.00 44.09 149 ASP A C 1
ATOM 1071 O O . ASP A 1 149 ? 10.549 20.123 13.520 1.00 44.09 149 ASP A O 1
ATOM 1075 N N . LEU A 1 150 ? 9.910 19.211 11.589 1.00 43.47 150 LEU A N 1
ATOM 1076 C CA . LEU A 1 150 ? 11.229 18.655 11.287 1.00 43.47 150 LEU A CA 1
ATOM 1077 C C . LEU A 1 150 ? 11.966 19.788 10.564 1.00 43.47 150 LEU A C 1
ATOM 1079 O O . LEU A 1 150 ? 11.621 20.079 9.415 1.00 43.47 150 LEU A O 1
ATOM 1083 N N . PRO A 1 151 ? 12.918 20.496 11.205 1.00 40.53 151 PRO A N 1
ATOM 1084 C CA . PRO A 1 151 ? 13.677 21.508 10.496 1.00 40.53 151 PRO A CA 1
ATOM 1085 C C . PRO A 1 151 ? 14.335 20.822 9.301 1.00 40.53 151 PRO A C 1
ATOM 1087 O O . PRO A 1 151 ? 15.046 19.832 9.461 1.00 40.53 151 PRO A O 1
ATOM 1090 N N . SER A 1 152 ? 14.129 21.362 8.102 1.00 43.75 152 SER A N 1
ATOM 1091 C CA . SER A 1 152 ? 14.789 20.913 6.869 1.00 43.75 152 SER A CA 1
ATOM 1092 C C . SER A 1 152 ? 16.320 21.097 6.899 1.00 43.75 152 SER A C 1
ATOM 1094 O O . SER A 1 152 ? 16.989 20.903 5.889 1.00 43.75 152 SER A O 1
ATOM 1096 N N . ASP A 1 153 ? 16.887 21.446 8.054 1.00 43.97 153 ASP A N 1
ATOM 1097 C CA . ASP A 1 153 ? 18.309 21.606 8.315 1.00 43.97 153 ASP A CA 1
ATOM 1098 C C . ASP A 1 153 ? 18.881 20.377 9.035 1.00 43.97 153 ASP A C 1
ATOM 1100 O O . ASP A 1 153 ? 19.335 20.427 10.176 1.00 43.97 153 ASP A O 1
ATOM 1104 N N . LEU A 1 154 ? 18.955 19.261 8.304 1.00 48.12 154 LEU A N 1
ATOM 1105 C CA . LEU A 1 154 ? 19.966 18.225 8.571 1.00 48.12 154 LEU A CA 1
ATOM 1106 C C . LEU A 1 154 ? 21.398 18.727 8.275 1.00 48.12 154 LEU A C 1
ATOM 1108 O O . LEU A 1 154 ? 22.370 18.029 8.553 1.00 48.12 154 LEU A O 1
ATOM 1112 N N . SER A 1 155 ? 21.535 19.948 7.748 1.00 53.81 155 SER A N 1
ATOM 1113 C CA . SER A 1 155 ? 22.790 20.659 7.486 1.00 53.81 155 SER A CA 1
ATOM 1114 C C . SER A 1 155 ? 23.581 21.017 8.753 1.00 53.81 155 SER A C 1
ATOM 1116 O O . SER A 1 155 ? 24.784 21.249 8.660 1.00 53.81 155 SER A O 1
ATOM 1118 N N . ASP A 1 156 ? 22.915 21.078 9.913 1.00 49.97 156 ASP A N 1
ATOM 1119 C CA . ASP A 1 156 ? 23.484 21.539 11.191 1.00 49.97 156 ASP A CA 1
ATOM 1120 C C . ASP A 1 156 ? 23.599 20.424 12.249 1.00 49.97 156 ASP A C 1
ATOM 1122 O O . ASP A 1 156 ? 23.883 20.688 13.421 1.00 49.97 156 ASP A O 1
ATOM 1126 N N . LEU A 1 157 ? 23.435 19.153 11.858 1.00 50.06 157 LEU A N 1
ATOM 1127 C CA . LEU A 1 157 ? 23.960 18.072 12.688 1.00 50.06 157 LEU A CA 1
ATOM 1128 C C . LEU A 1 157 ? 25.491 18.198 12.691 1.00 50.06 157 LEU A C 1
ATOM 1130 O O . LEU A 1 157 ? 26.102 18.113 11.620 1.00 50.06 157 LEU A O 1
ATOM 1134 N N . PRO A 1 158 ? 26.147 18.380 13.855 1.00 46.62 158 PRO A N 1
ATOM 1135 C CA . PRO A 1 158 ? 27.593 18.267 13.901 1.00 46.62 158 PRO A CA 1
ATOM 1136 C C . PRO A 1 158 ? 27.960 16.893 13.338 1.00 46.62 158 PRO A C 1
ATOM 1138 O O . PRO A 1 158 ? 27.414 15.874 13.760 1.00 46.62 158 PRO A O 1
ATOM 1141 N N . SER A 1 159 ? 28.887 16.856 12.382 1.00 51.97 159 SER A N 1
ATOM 1142 C CA . SER A 1 159 ? 29.364 15.623 11.735 1.00 51.97 159 SER A CA 1
ATOM 1143 C C . SER A 1 159 ? 30.085 14.657 12.697 1.00 51.97 159 SER A C 1
ATOM 1145 O O . SER A 1 159 ? 30.650 13.662 12.261 1.00 51.97 159 SER A O 1
ATOM 1147 N N . ASP A 1 160 ? 30.052 14.949 13.997 1.00 54.56 160 ASP A N 1
ATOM 1148 C CA . ASP A 1 160 ? 30.610 14.185 15.111 1.00 54.56 160 ASP A CA 1
ATOM 1149 C C . ASP A 1 160 ? 29.595 13.209 15.736 1.00 54.56 160 ASP A C 1
ATOM 1151 O O . ASP A 1 160 ? 29.750 12.795 16.885 1.00 54.56 160 ASP A O 1
ATOM 1155 N N . LEU A 1 161 ? 28.542 12.813 15.012 1.00 50.66 161 LEU A N 1
ATOM 1156 C CA . LEU A 1 161 ? 27.812 11.601 15.384 1.00 50.66 161 LEU A CA 1
ATOM 1157 C C . LEU A 1 161 ? 28.705 10.392 15.060 1.00 50.66 161 LEU A C 1
ATOM 1159 O O . LEU A 1 161 ? 29.033 10.188 13.886 1.00 50.66 161 LEU A O 1
ATOM 1163 N N . PRO A 1 162 ? 29.105 9.581 16.059 1.00 51.12 162 PRO A N 1
ATOM 1164 C CA . PRO A 1 162 ? 29.910 8.399 15.809 1.00 51.12 162 PRO A CA 1
ATOM 1165 C C . PRO A 1 162 ? 29.105 7.440 14.934 1.00 51.12 162 PRO A C 1
ATOM 1167 O O . PRO A 1 162 ? 28.126 6.839 15.369 1.00 51.12 162 PRO A O 1
ATOM 1170 N N . THR A 1 163 ? 29.521 7.302 13.679 1.00 57.41 163 THR A N 1
ATOM 1171 C CA . THR A 1 163 ? 28.964 6.316 12.740 1.00 57.41 163 THR A CA 1
ATOM 1172 C C . THR A 1 163 ? 29.450 4.902 13.068 1.00 57.41 163 THR A C 1
ATOM 1174 O O . THR A 1 163 ? 28.934 3.922 12.536 1.00 57.41 163 THR A O 1
ATOM 1177 N N . ASP A 1 164 ? 30.432 4.796 13.966 1.00 58.16 164 ASP A N 1
ATOM 1178 C CA . ASP A 1 164 ? 31.042 3.550 14.396 1.00 58.16 164 ASP A CA 1
ATOM 1179 C C . ASP A 1 164 ? 30.355 2.993 15.660 1.00 58.16 164 ASP A C 1
ATOM 1181 O O . ASP A 1 164 ? 30.377 3.630 16.721 1.00 58.16 164 ASP A O 1
ATOM 1185 N N . PRO A 1 165 ? 29.801 1.767 15.615 1.00 56.78 165 PRO A N 1
ATOM 1186 C CA . PRO A 1 165 ? 29.116 1.152 16.758 1.00 56.78 165 PRO A CA 1
ATOM 1187 C C . PRO A 1 165 ? 30.048 0.900 17.960 1.00 56.78 165 PRO A C 1
ATOM 1189 O O . PRO A 1 165 ? 29.587 0.748 19.093 1.00 56.78 165 PRO A O 1
ATOM 1192 N N . SER A 1 166 ? 31.364 0.885 17.732 1.00 59.53 166 SER A N 1
ATOM 1193 C CA . SER A 1 166 ? 32.396 0.671 18.757 1.00 59.53 166 SER A CA 1
ATOM 1194 C C . SER A 1 166 ? 32.592 1.885 19.681 1.00 59.53 166 SER A C 1
ATOM 1196 O O . SER A 1 166 ? 32.875 1.728 20.872 1.00 59.53 166 SER A O 1
ATOM 1198 N N . GLU A 1 167 ? 32.407 3.096 19.152 1.00 61.28 167 GLU A N 1
ATOM 1199 C CA . GLU A 1 167 ? 32.524 4.354 19.906 1.00 61.28 167 GLU A CA 1
ATOM 1200 C C . GLU A 1 167 ? 31.299 4.546 20.820 1.00 61.28 167 GLU A C 1
ATOM 1202 O O . GLU A 1 167 ? 31.430 4.912 21.989 1.00 61.28 167 GLU A O 1
ATOM 1207 N N . LEU A 1 168 ? 30.111 4.162 20.337 1.00 64.69 168 LEU A N 1
ATOM 1208 C CA . LEU A 1 168 ? 28.853 4.150 21.097 1.00 64.69 168 LEU A CA 1
ATOM 1209 C C . LEU A 1 168 ? 28.933 3.274 22.362 1.00 64.69 168 LEU A C 1
ATOM 1211 O O . LEU A 1 168 ? 28.485 3.677 23.440 1.00 64.69 168 LEU A O 1
ATOM 1215 N N . ALA A 1 169 ? 29.559 2.097 22.258 1.00 67.19 169 ALA A N 1
ATOM 1216 C CA . ALA A 1 169 ? 29.769 1.198 23.395 1.00 67.19 169 ALA A CA 1
ATOM 1217 C C . ALA A 1 169 ? 30.728 1.786 24.450 1.00 67.19 169 ALA A C 1
ATOM 1219 O O . ALA A 1 169 ? 30.578 1.540 25.654 1.00 67.19 169 ALA A O 1
ATOM 1220 N N . SER A 1 170 ? 31.694 2.592 24.008 1.00 66.62 170 SER A N 1
ATOM 1221 C CA . SER A 1 170 ? 32.669 3.244 24.885 1.00 66.62 170 SER A CA 1
ATOM 1222 C C . SER A 1 170 ? 32.033 4.406 25.658 1.00 66.62 170 SER A C 1
ATOM 1224 O O . SER A 1 170 ? 32.227 4.511 26.869 1.00 66.62 170 SER A O 1
ATOM 1226 N N . MET A 1 171 ? 31.171 5.199 25.012 1.00 64.62 171 MET A N 1
ATOM 1227 C CA . MET A 1 171 ? 30.444 6.294 25.672 1.00 64.62 171 MET A CA 1
ATOM 1228 C C . MET A 1 171 ? 29.422 5.795 26.707 1.00 64.62 171 MET A C 1
ATOM 1230 O O . MET A 1 171 ? 29.294 6.381 27.782 1.00 64.62 171 MET A O 1
ATOM 1234 N N . LEU A 1 172 ? 28.738 4.675 26.439 1.00 66.25 172 LEU A N 1
ATOM 1235 C CA . LEU A 1 172 ? 27.854 4.015 27.415 1.00 66.25 172 LEU A CA 1
ATOM 1236 C C . LEU A 1 172 ? 28.619 3.499 28.647 1.00 66.25 172 LEU A C 1
ATOM 1238 O O . LEU A 1 172 ? 28.110 3.538 29.773 1.00 66.25 172 LEU A O 1
ATOM 1242 N N . SER A 1 173 ? 29.857 3.049 28.446 1.00 69.12 173 SER A N 1
ATOM 1243 C CA . SER A 1 173 ? 30.722 2.587 29.535 1.00 69.12 173 SER A CA 1
ATOM 1244 C C . SER A 1 173 ? 31.206 3.742 30.425 1.00 69.12 173 SER A C 1
ATOM 1246 O O . SER A 1 173 ? 31.314 3.569 31.637 1.00 69.12 173 SER A O 1
ATOM 1248 N N . GLU A 1 174 ? 31.431 4.939 29.873 1.00 65.00 174 GLU A N 1
ATOM 1249 C CA . GLU A 1 174 ? 31.766 6.129 30.675 1.00 65.00 174 GLU A CA 1
ATOM 1250 C C . GLU A 1 174 ? 30.548 6.730 31.399 1.00 65.00 174 GLU A C 1
ATOM 1252 O O . GLU A 1 174 ? 30.649 7.138 32.560 1.00 65.00 174 GLU A O 1
ATOM 1257 N N . LEU A 1 175 ? 29.370 6.724 30.767 1.00 58.62 175 LEU A N 1
ATOM 1258 C CA . LEU A 1 175 ? 28.122 7.213 31.371 1.00 58.62 175 LEU A CA 1
ATOM 1259 C C . LEU A 1 175 ? 27.695 6.394 32.595 1.00 58.62 175 LEU A C 1
ATOM 1261 O O . LEU A 1 175 ? 27.230 6.953 33.588 1.00 58.62 175 LEU A O 1
ATOM 1265 N N . THR A 1 176 ? 27.905 5.078 32.559 1.00 60.88 176 THR A N 1
ATOM 1266 C CA . THR A 1 176 ? 27.625 4.190 33.699 1.00 60.88 176 THR A CA 1
ATOM 1267 C C . THR A 1 176 ? 28.659 4.310 34.823 1.00 60.88 176 THR A C 1
ATOM 1269 O O . THR A 1 176 ? 28.344 4.020 35.979 1.00 60.88 176 THR A O 1
ATOM 1272 N N . ALA A 1 177 ? 29.867 4.797 34.526 1.00 59.47 177 ALA A N 1
ATOM 1273 C CA . ALA A 1 177 ? 30.904 5.036 35.526 1.00 59.47 177 ALA A CA 1
ATOM 1274 C C . ALA A 1 177 ? 30.694 6.345 36.315 1.00 59.47 177 ALA A C 1
ATOM 1276 O O . ALA A 1 177 ? 31.058 6.411 37.489 1.00 59.47 177 ALA A O 1
ATOM 1277 N N . SER A 1 178 ? 30.073 7.374 35.723 1.00 57.28 178 SER A N 1
ATOM 1278 C CA . SER A 1 178 ? 29.891 8.681 36.381 1.00 57.28 178 SER A CA 1
ATOM 1279 C C . SER A 1 178 ? 28.670 8.779 37.311 1.00 57.28 178 SER A C 1
ATOM 1281 O O . SER A 1 178 ? 28.568 9.745 38.066 1.00 57.28 178 SER A O 1
ATOM 1283 N N . THR A 1 179 ? 27.749 7.810 37.314 1.00 57.44 179 THR A N 1
ATOM 1284 C CA . THR A 1 179 ? 26.579 7.800 38.222 1.00 57.44 179 THR A CA 1
ATOM 1285 C C . THR A 1 179 ? 26.864 7.185 39.598 1.00 57.44 179 THR A C 1
ATOM 1287 O O . THR A 1 179 ? 25.943 6.960 40.381 1.00 57.44 179 THR A O 1
ATOM 1290 N N . GLY A 1 180 ? 28.132 6.898 39.903 1.00 58.53 180 GLY A N 1
ATOM 1291 C CA . GLY A 1 180 ? 28.565 6.306 41.165 1.00 58.53 180 GLY A CA 1
ATOM 1292 C C . GLY A 1 180 ? 29.650 7.111 41.875 1.00 58.53 180 GLY A C 1
ATOM 1293 O O . GLY A 1 180 ? 30.781 6.640 41.962 1.00 58.53 180 GLY A O 1
ATOM 1294 N N . SER A 1 181 ? 29.323 8.292 42.408 1.00 49.19 181 SER A N 1
ATOM 1295 C CA . SER A 1 181 ? 29.973 8.903 43.588 1.00 49.19 181 SER A CA 1
ATOM 1296 C C . SER A 1 181 ? 29.108 10.005 44.184 1.00 49.19 181 SER A C 1
ATOM 1298 O O . SER A 1 181 ? 28.630 10.856 43.406 1.00 49.19 181 SER A O 1
#

Radius of gyration: 23.67 Å; Cα contacts (8 Å, |Δi|>4): 143; chains: 1; bounding box: 64×35×86 Å

Mean predicted aligned error: 16.88 Å